Protein AF-A0A9D3Z0V4-F1 (afdb_monomer)

Organism: Dreissena polymorpha (NCBI:txid45954)

Mean predicted aligned error: 10.38 Å

pLDDT: mean 85.26, std 11.64, range [45.41, 97.75]

Sequence (260 aa):
MQPVCPAQGINHVIQFDNSQFGAINWASSKRLLYGSLVCLSVDNFDTVHYATITKRDVNGLREGTLEVHLENIEDGVLANHGNQSFVMAETSAYFEAYRYVLQGLQEIKGTMPMTRYIIDCEIEIKPPSYLLCLGSPHYNFSPLMKDTNNIVEYPVLNTHRWPKACELGLDNSQYNALQTAITKEFSIIQGPPETGKTFVGLKITELLLKNSEFWKTKTEASPLLVVCYTNHALDQFLEGIAKVCDLNGIIRIGGRCKKC

Nearest PDB structures (foldseek):
  8rd3-assembly1_A  TM=3.324E-01  e=1.970E-03  Saccharomyces cerevisiae S288C
  1nfi-assembly2_D  TM=3.104E-01  e=8.169E+00  Homo sapiens

InterPro domains:
  IPR027417 P-loop containing nucleoside triphosphate hydrolase [G3DSA:3.40.50.300] (131-260)
  IPR027417 P-loop containing nucleoside triphosphate hydrolase [SSF52540] (170-255)
  IPR041677 DNA2/NAM7 helicase, helicase domain [PF13086] (170-254)
  IPR045055 DNA2/NAM7-like helicase [PTHR10887] (26-257)
  IPR057373 ZNFX1 domain [PF25396] (3-92)

Structure (mmCIF, N/CA/C/O backbone):
data_AF-A0A9D3Z0V4-F1
#
_entry.id   AF-A0A9D3Z0V4-F1
#
loop_
_atom_site.group_PDB
_atom_site.id
_atom_site.type_symbol
_atom_site.label_atom_id
_atom_site.label_alt_id
_atom_site.label_comp_id
_atom_site.label_asym_id
_atom_site.label_entity_id
_atom_site.label_seq_id
_atom_site.pdbx_PDB_ins_code
_atom_site.Cartn_x
_atom_site.Cartn_y
_atom_site.Cartn_z
_atom_site.occupancy
_atom_site.B_iso_or_equiv
_atom_site.auth_seq_id
_atom_site.auth_comp_id
_atom_site.auth_asym_id
_atom_site.auth_atom_id
_atom_site.pdbx_PDB_model_num
ATOM 1 N N . MET A 1 1 ? -31.572 4.567 28.625 1.00 56.81 1 MET A N 1
ATOM 2 C CA . MET A 1 1 ? -30.523 5.610 28.549 1.00 56.81 1 MET A CA 1
ATOM 3 C C . MET A 1 1 ? -31.030 6.867 29.230 1.00 56.81 1 MET A C 1
ATOM 5 O O . MET A 1 1 ? -32.225 7.121 29.145 1.00 56.81 1 MET A O 1
ATOM 9 N N . GLN A 1 2 ? -30.166 7.630 29.900 1.00 55.56 2 GLN A N 1
ATOM 10 C CA . GLN A 1 2 ? -30.530 8.923 30.504 1.00 55.56 2 GLN A CA 1
ATOM 11 C C . GLN A 1 2 ? -29.712 10.058 29.870 1.00 55.56 2 GLN A C 1
ATOM 13 O O . GLN A 1 2 ? -28.499 9.889 29.743 1.00 55.56 2 GLN A O 1
ATOM 18 N N . PRO A 1 3 ? -30.332 11.180 29.456 1.00 51.94 3 PRO A N 1
ATOM 19 C CA . PRO A 1 3 ? -29.606 12.314 28.897 1.00 51.94 3 PRO A CA 1
ATOM 20 C C . PRO A 1 3 ? -28.891 13.131 29.987 1.00 51.94 3 PRO A C 1
ATOM 22 O O . PRO A 1 3 ? -29.415 13.325 31.084 1.00 51.94 3 PRO A O 1
ATOM 25 N N . VAL A 1 4 ? -27.704 13.641 29.667 1.00 61.38 4 VAL A N 1
ATOM 26 C CA . VAL A 1 4 ? -26.884 14.561 30.468 1.00 61.38 4 VAL A CA 1
ATOM 27 C C . VAL A 1 4 ? -26.500 15.726 29.552 1.00 61.38 4 VAL A C 1
ATOM 29 O O . VAL A 1 4 ? -26.082 15.489 28.424 1.00 61.38 4 VAL A O 1
ATOM 32 N N . CYS A 1 5 ? -26.632 16.978 30.005 1.00 48.38 5 CYS A N 1
ATOM 33 C CA . CYS A 1 5 ? -26.332 18.166 29.188 1.00 48.38 5 CYS A CA 1
ATOM 34 C C . CYS A 1 5 ? -24.986 18.819 29.561 1.00 48.38 5 CYS A C 1
ATOM 36 O O . CYS A 1 5 ? -24.949 19.661 30.463 1.00 48.38 5 CYS A O 1
ATOM 38 N N . PRO A 1 6 ? -23.877 18.480 28.885 1.00 52.75 6 PRO A N 1
ATOM 39 C CA . PRO A 1 6 ? -22.655 19.279 28.893 1.00 52.75 6 PRO A CA 1
ATOM 40 C C . PRO A 1 6 ? -22.636 20.364 27.802 1.00 52.75 6 PRO A C 1
ATOM 42 O O . PRO A 1 6 ? -23.472 20.412 26.906 1.00 52.75 6 PRO A O 1
ATOM 45 N N . ALA A 1 7 ? -21.634 21.247 27.862 1.00 45.91 7 ALA A N 1
ATOM 46 C CA . ALA A 1 7 ? -21.499 22.442 27.017 1.00 45.91 7 ALA A CA 1
ATOM 47 C C . ALA A 1 7 ? -21.327 22.193 25.495 1.00 45.91 7 ALA A C 1
ATOM 49 O O . ALA A 1 7 ? -21.196 23.159 24.748 1.00 45.91 7 ALA A O 1
ATOM 50 N N . GLN A 1 8 ? -21.297 20.936 25.031 1.00 49.03 8 GLN A N 1
ATOM 51 C CA . GLN A 1 8 ? -21.014 20.549 23.637 1.00 49.03 8 GLN A CA 1
ATOM 52 C C . GLN A 1 8 ? -22.097 19.667 22.981 1.00 49.03 8 GLN A C 1
ATOM 54 O O . GLN A 1 8 ? -21.895 19.215 21.860 1.00 49.03 8 GLN A O 1
ATOM 59 N N . GLY A 1 9 ? -23.247 19.442 23.626 1.00 61.31 9 GLY A N 1
ATOM 60 C CA . GLY A 1 9 ? -24.346 18.647 23.059 1.00 61.31 9 GLY A CA 1
ATOM 61 C C . GLY A 1 9 ? -25.100 17.839 24.116 1.00 61.31 9 GLY A C 1
ATOM 62 O O . GLY A 1 9 ? -24.875 18.021 25.312 1.00 61.31 9 GLY A O 1
ATOM 63 N N . ILE A 1 10 ? -25.995 16.946 23.681 1.00 70.06 10 ILE A N 1
ATOM 64 C CA . ILE A 1 10 ? -26.658 15.972 24.559 1.00 70.06 10 ILE A CA 1
ATOM 65 C C . ILE A 1 10 ? -25.757 14.734 24.658 1.00 70.06 10 ILE A C 1
ATOM 67 O O . ILE A 1 10 ? -25.377 14.135 23.650 1.00 70.06 10 ILE A O 1
ATOM 71 N N . ASN A 1 11 ? -25.392 14.365 25.884 1.00 79.62 11 ASN A N 1
ATOM 72 C CA . ASN A 1 11 ? -24.733 13.100 26.187 1.00 79.62 11 ASN A CA 1
ATOM 73 C C . ASN A 1 11 ? -25.760 12.114 26.736 1.00 79.62 11 ASN A C 1
ATOM 75 O O . ASN A 1 11 ? -26.759 12.505 27.332 1.00 79.62 11 ASN A O 1
ATOM 79 N N . HIS A 1 12 ? -25.498 10.824 26.581 1.00 82.12 12 HIS A N 1
ATOM 80 C CA . HIS A 1 12 ? -26.351 9.748 27.059 1.00 82.12 12 HIS A CA 1
ATOM 81 C C . HIS A 1 12 ? -25.558 8.816 27.964 1.00 82.12 12 HIS A C 1
ATOM 83 O O . HIS A 1 12 ? -24.431 8.434 27.657 1.00 82.12 12 HIS A O 1
ATOM 89 N N . VAL A 1 13 ? -26.175 8.397 29.064 1.00 86.62 13 VAL A N 1
ATOM 90 C CA . VAL A 1 13 ? -25.6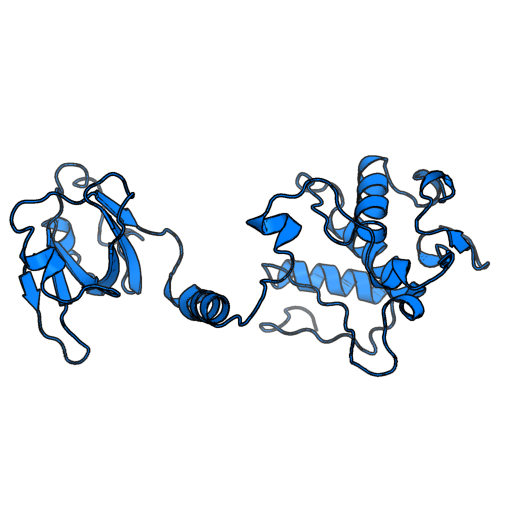68 7.300 29.887 1.00 86.62 13 VAL A CA 1
ATOM 91 C C . VAL A 1 13 ? -26.299 6.002 29.404 1.00 86.62 13 VAL A C 1
ATOM 93 O O . VAL A 1 13 ? -27.527 5.839 29.423 1.00 86.62 13 VAL A O 1
ATOM 96 N N . ILE A 1 14 ? -25.447 5.083 28.964 1.00 87.38 14 ILE A N 1
ATOM 97 C CA . ILE A 1 14 ? -25.808 3.712 28.616 1.00 87.38 14 ILE A CA 1
ATOM 98 C C . ILE A 1 14 ? -25.511 2.793 29.796 1.00 87.38 14 ILE A C 1
ATOM 100 O O . ILE A 1 14 ? -24.541 2.996 30.528 1.00 87.38 14 ILE A O 1
ATOM 104 N N . GLN A 1 15 ? -26.359 1.783 29.964 1.00 87.81 15 GLN A N 1
ATOM 105 C CA . GLN A 1 15 ? -26.192 0.750 30.974 1.00 87.81 15 GLN A CA 1
ATOM 106 C C . GLN A 1 15 ? -26.022 -0.591 30.266 1.00 87.81 15 GLN A C 1
ATOM 108 O O . GLN A 1 15 ? -26.839 -0.943 29.415 1.00 87.81 15 GLN A O 1
ATOM 113 N N . PHE A 1 16 ? -24.952 -1.310 30.584 1.00 86.06 16 PHE A N 1
ATOM 114 C CA . PHE A 1 16 ? -24.633 -2.609 30.006 1.00 86.06 16 PHE A CA 1
ATOM 115 C C . PHE A 1 16 ? -24.572 -3.681 31.091 1.00 86.06 16 PHE A C 1
ATOM 117 O O . PHE A 1 16 ? -24.251 -3.406 32.249 1.00 86.06 16 PHE A O 1
ATOM 124 N N . ASP A 1 17 ? -24.896 -4.915 30.706 1.00 83.25 17 ASP A N 1
ATOM 125 C CA . ASP A 1 17 ? -24.773 -6.058 31.602 1.00 83.25 17 ASP A CA 1
ATOM 126 C C . ASP A 1 17 ? -23.296 -6.292 31.941 1.00 83.25 17 ASP A C 1
ATOM 128 O O . ASP A 1 17 ? -22.482 -6.641 31.084 1.00 83.25 17 ASP A O 1
ATOM 132 N N . ASN A 1 18 ? -22.954 -6.077 33.210 1.00 82.81 18 ASN A N 1
ATOM 133 C CA . ASN A 1 18 ? -21.592 -6.211 33.708 1.00 82.81 18 ASN A CA 1
ATOM 134 C C . ASN A 1 18 ? -21.289 -7.610 34.272 1.00 82.81 18 ASN A C 1
ATOM 136 O O . ASN A 1 18 ? -20.166 -7.863 34.714 1.00 82.81 18 ASN A O 1
ATOM 140 N N . SER A 1 19 ? -22.260 -8.532 34.255 1.00 82.94 19 SER A N 1
ATOM 141 C CA . SER A 1 19 ? -22.127 -9.877 34.831 1.00 82.94 19 SER A CA 1
ATOM 142 C C . SER A 1 19 ? -20.947 -10.659 34.243 1.00 82.94 19 SER A C 1
ATOM 144 O O . SER A 1 19 ? -20.226 -11.346 34.967 1.00 82.94 19 SER A O 1
ATOM 146 N N . GLN A 1 20 ? -20.683 -10.484 32.946 1.00 79.94 20 GLN A N 1
ATOM 147 C CA . GLN A 1 20 ? -19.603 -11.163 32.222 1.00 79.94 20 GLN A CA 1
ATOM 148 C C . GLN A 1 20 ? -18.247 -10.443 32.308 1.00 79.94 20 GLN A C 1
ATOM 150 O O . GLN A 1 20 ? -17.228 -10.979 31.872 1.00 79.94 20 GLN A O 1
ATOM 155 N N . PHE A 1 21 ? -18.201 -9.240 32.883 1.00 82.38 21 PHE A N 1
ATOM 156 C CA . PHE A 1 21 ? -17.014 -8.379 32.892 1.00 82.38 21 PHE A CA 1
ATOM 157 C C . PHE A 1 21 ? -16.427 -8.157 34.293 1.00 82.38 21 PHE A C 1
ATOM 159 O O . PHE A 1 21 ? -15.482 -7.384 34.446 1.00 82.38 21 PHE A O 1
ATOM 166 N N . GLY A 1 22 ? -16.910 -8.876 35.314 1.00 76.50 22 GLY A N 1
ATOM 167 C CA . GLY A 1 22 ? -16.441 -8.740 36.701 1.00 76.50 22 GLY A CA 1
ATOM 168 C C . GLY A 1 22 ? -14.942 -9.008 36.916 1.00 76.50 22 GLY A C 1
ATOM 169 O O . GLY A 1 22 ? -14.359 -8.506 37.872 1.00 76.50 22 GLY A O 1
ATOM 170 N N . ALA A 1 23 ? -14.290 -9.749 36.012 1.00 84.75 23 ALA A N 1
ATOM 171 C CA . ALA A 1 23 ? -12.846 -10.004 36.053 1.00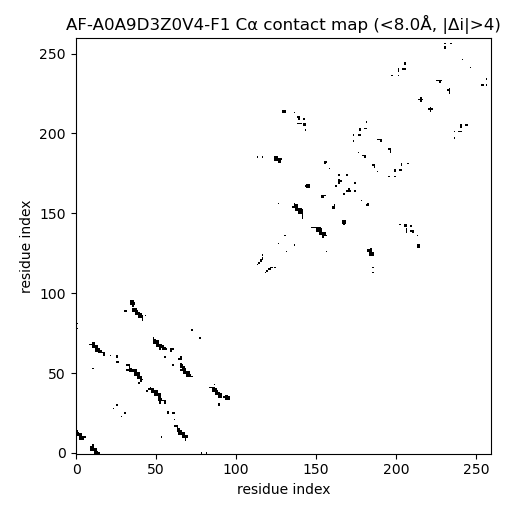 84.75 23 ALA A CA 1
ATOM 172 C C . ALA A 1 23 ? -11.993 -8.877 35.431 1.00 84.75 23 ALA A C 1
ATOM 174 O O . ALA A 1 23 ? -10.764 -8.900 35.538 1.00 84.75 23 ALA A O 1
ATOM 175 N N . ILE A 1 24 ? -12.605 -7.899 34.754 1.00 87.38 24 ILE A N 1
ATOM 176 C CA . ILE A 1 24 ? -11.875 -6.816 34.091 1.00 87.38 24 ILE A CA 1
ATOM 177 C C . ILE A 1 24 ? -11.408 -5.796 35.130 1.00 87.38 24 ILE A C 1
ATOM 179 O O . ILE A 1 24 ? -12.200 -5.145 35.810 1.00 87.38 24 ILE A O 1
ATOM 183 N N . ASN A 1 25 ? -10.095 -5.566 35.186 1.00 90.56 25 ASN A N 1
ATOM 184 C CA . ASN A 1 25 ? -9.558 -4.415 35.898 1.00 90.56 25 ASN A CA 1
ATOM 185 C C . ASN A 1 25 ? -9.742 -3.144 35.054 1.00 90.56 25 ASN A C 1
ATOM 187 O O . ASN A 1 25 ? -8.880 -2.762 34.260 1.00 90.56 25 ASN A O 1
ATOM 191 N N . TRP A 1 26 ? -10.877 -2.471 35.238 1.00 90.31 26 TRP A N 1
ATOM 192 C CA . TRP A 1 26 ? -11.209 -1.241 34.517 1.00 90.31 26 TRP A CA 1
ATOM 193 C C . TRP A 1 26 ? -10.182 -0.114 34.703 1.00 90.31 26 TRP A C 1
ATOM 195 O O . TRP A 1 26 ? -10.038 0.717 33.811 1.00 90.31 26 TRP A O 1
ATOM 205 N N . ALA A 1 27 ? -9.407 -0.086 35.793 1.00 89.00 27 ALA A N 1
ATOM 206 C CA . ALA A 1 27 ? -8.391 0.951 35.988 1.00 89.00 27 ALA A CA 1
ATOM 207 C C . ALA A 1 27 ? -7.222 0.828 34.993 1.00 89.00 27 ALA A C 1
ATOM 209 O O . ALA A 1 27 ? -6.720 1.844 34.519 1.00 89.00 27 ALA A O 1
ATOM 210 N N . SER A 1 28 ? -6.815 -0.397 34.642 1.00 90.62 28 SER A N 1
ATOM 211 C CA . SER A 1 28 ? -5.701 -0.663 33.717 1.00 90.62 28 SER A CA 1
ATOM 212 C C . SER A 1 28 ? -6.140 -1.068 32.305 1.00 90.62 28 SER A C 1
ATOM 214 O O . SER A 1 28 ? -5.314 -1.122 31.393 1.00 90.62 28 SER A O 1
ATOM 216 N N . SER A 1 29 ? -7.427 -1.361 32.108 1.00 89.25 29 SER A N 1
ATOM 217 C CA . SER A 1 29 ? -7.984 -1.757 30.816 1.00 89.25 29 SER A CA 1
ATOM 218 C C . SER A 1 29 ? -7.862 -0.650 29.764 1.00 89.25 29 SER A C 1
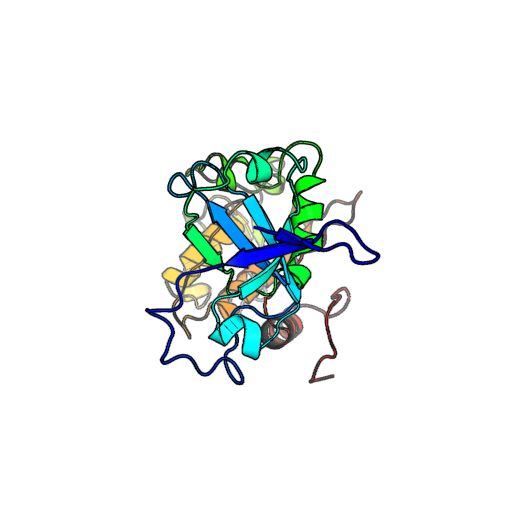ATOM 220 O O . SER A 1 29 ? -8.160 0.512 30.031 1.00 89.25 29 SER A O 1
ATOM 222 N N . LYS A 1 30 ? -7.501 -1.032 28.534 1.00 87.38 30 LYS A N 1
ATOM 223 C CA . LYS A 1 30 ? -7.524 -0.148 27.353 1.00 87.38 30 LYS A CA 1
ATOM 224 C C . LYS A 1 30 ? -8.881 -0.113 26.643 1.00 87.38 30 LYS A C 1
ATOM 226 O O . LYS A 1 30 ? -8.970 0.454 25.563 1.00 87.38 30 LYS A O 1
ATOM 231 N N . ARG A 1 31 ? -9.904 -0.743 27.223 1.00 89.31 31 ARG A N 1
ATOM 232 C CA . ARG A 1 31 ? -11.277 -0.703 26.714 1.00 89.31 31 ARG A CA 1
ATOM 233 C C . ARG A 1 31 ? -11.993 0.554 27.180 1.00 89.31 31 ARG A C 1
ATOM 235 O O . ARG A 1 31 ? -11.728 1.059 28.282 1.00 89.31 31 ARG A O 1
ATOM 242 N N . LEU A 1 32 ? -12.937 0.982 26.358 1.00 89.75 32 LEU A N 1
ATOM 243 C CA . LEU A 1 32 ? -13.856 2.085 26.569 1.00 89.75 32 LEU A CA 1
ATOM 244 C C . LEU A 1 32 ? -13.106 3.367 26.948 1.00 89.75 32 LEU A C 1
ATOM 246 O O . LEU A 1 32 ? -13.437 4.054 27.916 1.00 89.75 32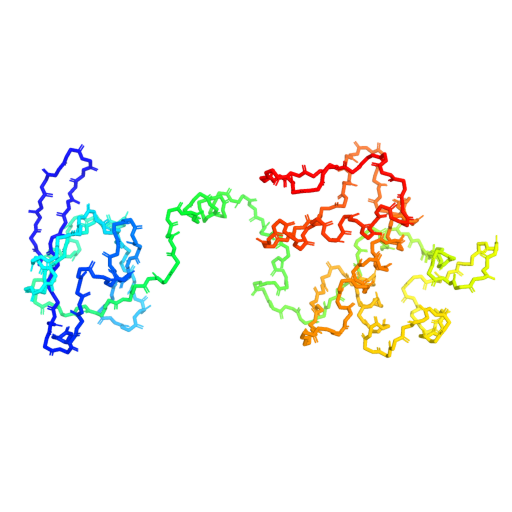 LEU A O 1
ATOM 250 N N . LEU A 1 33 ? -12.012 3.642 26.230 1.00 89.19 33 LEU A N 1
ATOM 251 C CA . LEU A 1 33 ? -11.224 4.852 26.436 1.00 89.19 33 LEU A CA 1
ATOM 252 C C . LEU A 1 33 ? -12.007 6.078 25.966 1.00 89.19 33 LEU A C 1
ATOM 254 O O . LEU A 1 33 ? -12.785 6.000 25.018 1.00 89.19 33 LEU A O 1
ATOM 258 N N . TYR A 1 34 ? -11.766 7.220 26.608 1.00 88.69 34 TYR A N 1
ATOM 259 C CA . TYR A 1 34 ? -12.293 8.502 26.143 1.00 88.69 34 TYR A CA 1
ATOM 260 C C . TYR A 1 34 ? -11.959 8.718 24.655 1.00 88.69 34 TYR A C 1
ATOM 262 O O . TYR A 1 34 ? -10.824 8.473 24.238 1.00 88.69 34 TYR A O 1
ATOM 270 N N . GLY A 1 35 ? -12.946 9.150 23.868 1.00 84.38 35 GLY A N 1
ATOM 271 C CA . GLY A 1 35 ? -12.826 9.352 22.421 1.00 84.38 35 GLY A CA 1
ATOM 272 C C . GLY A 1 35 ? -12.912 8.075 21.575 1.00 84.38 35 GLY A C 1
ATOM 273 O O . GLY A 1 35 ? -12.789 8.148 20.354 1.00 84.38 35 GLY A O 1
ATOM 274 N N . SER A 1 36 ? -13.106 6.899 22.183 1.00 87.19 36 SER A N 1
ATOM 275 C CA . SER A 1 36 ? -13.319 5.666 21.412 1.00 87.19 36 SER A CA 1
ATOM 276 C C . SER A 1 36 ? -14.707 5.674 20.781 1.00 87.19 36 SER A C 1
ATOM 278 O O . SER A 1 36 ? -15.681 6.064 21.429 1.00 87.19 36 SER A O 1
ATOM 280 N N . LEU A 1 37 ? -14.789 5.207 19.535 1.00 88.62 37 LEU A N 1
ATOM 281 C CA . LEU A 1 37 ? -16.053 4.997 18.839 1.00 88.62 37 LEU A CA 1
ATOM 282 C C . LEU A 1 37 ? -16.649 3.645 19.253 1.00 88.62 37 LEU A C 1
ATOM 284 O O . LEU A 1 37 ? -15.968 2.617 19.290 1.00 88.62 37 LEU A O 1
ATOM 288 N N . VAL A 1 38 ? -17.941 3.638 19.529 1.00 90.12 38 VAL A N 1
ATOM 289 C CA . VAL A 1 38 ? -18.732 2.432 19.739 1.00 90.12 38 VAL A CA 1
ATOM 290 C C . VAL A 1 38 ? -19.901 2.418 18.764 1.00 90.12 38 VAL A C 1
ATOM 292 O O . VAL A 1 38 ? -20.438 3.455 18.375 1.00 90.12 38 VAL A O 1
ATOM 295 N N . CYS A 1 39 ? -20.271 1.218 18.343 1.00 90.69 39 CYS A N 1
ATOM 296 C CA . CYS A 1 39 ? -21.403 0.956 17.468 1.00 90.69 39 CYS A CA 1
ATOM 297 C C . CYS A 1 39 ? -22.471 0.230 18.281 1.00 90.69 39 CYS A C 1
ATOM 299 O O . CYS A 1 39 ? -22.165 -0.772 18.927 1.00 90.69 39 CYS A O 1
ATOM 301 N N . LEU A 1 40 ? -23.702 0.727 18.245 1.00 88.75 40 LEU A N 1
ATOM 302 C CA . LEU A 1 40 ? -24.857 0.143 18.917 1.00 88.75 40 LEU A CA 1
ATOM 303 C C . LEU A 1 40 ? -25.840 -0.366 17.861 1.00 88.75 40 LEU A C 1
ATOM 305 O O . LEU A 1 40 ? -26.143 0.354 16.912 1.00 88.75 40 LEU A O 1
ATOM 309 N N . SER A 1 41 ? -26.354 -1.579 18.034 1.00 88.94 41 SER A N 1
ATOM 310 C CA . SER A 1 41 ? -27.362 -2.163 17.142 1.00 88.94 41 SER A CA 1
ATOM 311 C C . SER A 1 41 ? -28.359 -3.027 17.916 1.00 88.94 41 SER A C 1
ATOM 313 O O . SER A 1 41 ? -28.007 -3.624 18.934 1.00 88.94 41 SER A O 1
ATOM 315 N N . VAL A 1 42 ? -29.598 -3.097 17.429 1.00 87.81 42 VAL A N 1
ATOM 316 C CA . VAL A 1 42 ? -30.678 -3.954 17.964 1.00 87.81 42 VAL A CA 1
ATOM 317 C C . VAL A 1 42 ? -31.021 -5.129 17.046 1.00 87.81 42 VAL A C 1
ATOM 319 O O . VAL A 1 42 ? -31.801 -5.999 17.421 1.00 87.81 42 VAL A O 1
ATOM 322 N N . ASP A 1 43 ? -30.438 -5.166 15.852 1.00 87.00 43 ASP A N 1
ATOM 323 C CA . ASP A 1 43 ? -30.815 -6.031 14.733 1.00 87.00 43 ASP A CA 1
ATOM 324 C C . ASP A 1 43 ? -29.582 -6.662 14.071 1.00 87.00 43 ASP A C 1
ATOM 326 O O . ASP A 1 43 ? -29.514 -6.827 12.860 1.00 87.00 43 ASP A O 1
ATOM 330 N N . ASN A 1 44 ? -28.588 -7.037 14.882 1.00 86.50 44 ASN A N 1
ATOM 331 C CA . ASN A 1 44 ? -27.366 -7.698 14.411 1.00 86.50 44 ASN A CA 1
ATOM 332 C C . ASN A 1 44 ? -26.583 -6.880 13.357 1.00 86.50 44 ASN A C 1
ATOM 334 O O . ASN A 1 44 ? -25.979 -7.436 12.443 1.00 86.50 44 ASN A O 1
ATOM 338 N N . PHE A 1 45 ? -26.540 -5.563 13.556 1.00 87.69 45 PHE A N 1
ATOM 339 C CA . PHE A 1 45 ? -25.850 -4.560 12.740 1.00 87.69 45 PHE A CA 1
ATOM 340 C C . PHE A 1 45 ? -26.442 -4.326 11.341 1.00 87.69 45 PHE A C 1
ATOM 342 O O . PHE A 1 45 ? -25.758 -3.742 10.500 1.00 87.69 45 PHE A O 1
ATOM 349 N N . ASP A 1 46 ? -27.712 -4.684 11.116 1.00 84.31 46 ASP A N 1
ATOM 350 C CA . ASP A 1 46 ? -28.471 -4.193 9.956 1.00 84.31 46 ASP A CA 1
ATOM 351 C C . ASP A 1 46 ? -28.700 -2.672 10.065 1.00 84.31 46 ASP A C 1
ATOM 353 O O . ASP A 1 46 ? -28.533 -1.934 9.091 1.00 84.31 46 ASP A O 1
ATOM 357 N N . THR A 1 47 ? -28.987 -2.177 11.274 1.00 83.56 47 THR A N 1
ATOM 358 C CA . THR A 1 47 ? -28.937 -0.758 11.635 1.00 83.56 47 THR A CA 1
ATOM 359 C C . THR A 1 47 ? -27.848 -0.502 12.673 1.00 83.56 47 THR A C 1
ATOM 361 O O . THR A 1 47 ? -27.661 -1.256 13.634 1.00 83.56 47 THR A O 1
ATOM 364 N N . VAL A 1 48 ? -27.086 0.577 12.466 1.00 86.88 48 VAL A N 1
ATOM 365 C CA . VAL A 1 48 ? -25.946 0.935 13.316 1.00 86.88 48 VAL A CA 1
ATOM 366 C C . VAL A 1 48 ? -26.067 2.373 13.792 1.00 86.88 48 VAL A C 1
ATOM 368 O O . VAL A 1 48 ? -26.122 3.312 12.998 1.00 86.88 48 VAL A O 1
ATOM 371 N N . HIS A 1 49 ? -26.040 2.543 15.109 1.00 85.75 49 HIS A N 1
ATOM 372 C CA . HIS A 1 49 ? -25.941 3.837 15.762 1.00 85.75 49 HIS A CA 1
ATOM 373 C C . HIS A 1 49 ? -24.516 4.054 16.264 1.00 85.75 49 HIS A C 1
ATOM 375 O O . HIS A 1 49 ? -23.985 3.257 17.038 1.00 85.75 49 HIS A O 1
ATOM 381 N N . TYR A 1 50 ? -23.901 5.147 15.828 1.00 87.50 50 TYR A N 1
ATOM 382 C CA . TYR A 1 50 ? -22.543 5.509 16.215 1.00 87.50 50 TYR A CA 1
ATOM 383 C C . TYR A 1 50 ? -22.548 6.395 17.454 1.00 87.50 50 TYR A C 1
ATOM 385 O O . TYR A 1 50 ? -23.333 7.343 17.543 1.00 87.50 50 TYR A O 1
ATOM 393 N N . ALA A 1 51 ? -21.651 6.096 18.390 1.00 87.94 51 ALA A N 1
ATOM 394 C CA . ALA A 1 51 ? -21.460 6.895 19.584 1.00 87.94 51 ALA A CA 1
ATOM 395 C C . ALA A 1 51 ? -19.983 7.018 19.958 1.00 87.94 51 ALA A C 1
ATOM 397 O O . ALA A 1 51 ? -19.208 6.083 19.771 1.00 87.94 51 ALA A O 1
ATOM 398 N N . THR A 1 52 ? -19.604 8.140 20.552 1.00 88.38 52 THR A N 1
ATOM 399 C CA . THR A 1 52 ? -18.244 8.410 21.019 1.00 88.38 52 THR A CA 1
ATOM 400 C C . THR A 1 52 ? -18.232 8.493 22.540 1.00 88.38 52 THR A C 1
ATOM 402 O O . THR A 1 52 ? -19.090 9.134 23.142 1.00 88.38 52 THR A O 1
ATOM 405 N N . ILE A 1 53 ? -17.265 7.854 23.197 1.00 89.44 53 ILE A N 1
ATOM 406 C CA . ILE A 1 53 ? -17.158 7.884 24.663 1.00 89.44 53 ILE A CA 1
ATOM 407 C C . ILE A 1 53 ? -16.704 9.269 25.127 1.00 89.44 53 ILE A C 1
ATOM 409 O O . ILE A 1 53 ? -15.567 9.671 24.873 1.00 89.44 53 ILE A O 1
ATOM 413 N N . THR A 1 54 ? -17.562 9.974 25.862 1.00 89.38 54 THR A N 1
ATOM 414 C CA . THR A 1 54 ? -17.297 11.340 26.346 1.00 89.38 54 THR A CA 1
ATOM 415 C C . THR A 1 54 ? -16.778 11.385 27.770 1.00 89.38 54 THR A C 1
ATOM 417 O O . THR A 1 54 ? -16.140 12.358 28.170 1.00 89.38 54 THR A O 1
ATOM 420 N N . LYS A 1 55 ? -17.006 10.335 28.560 1.00 89.50 55 LYS A N 1
ATOM 421 C CA . LYS A 1 55 ? -16.458 10.247 29.909 1.00 89.50 55 LYS A CA 1
ATOM 422 C C . LYS A 1 55 ? -16.203 8.804 30.293 1.00 89.50 55 LYS A C 1
ATOM 424 O O . LYS A 1 55 ? -17.082 7.951 30.225 1.00 89.50 55 LYS A O 1
ATOM 429 N N . ARG A 1 56 ? -14.983 8.557 30.767 1.00 89.81 56 ARG A N 1
ATOM 430 C CA . ARG A 1 56 ? -14.564 7.260 31.289 1.00 89.81 56 ARG A CA 1
ATOM 431 C C . ARG A 1 56 ? -14.414 7.324 32.802 1.00 89.81 56 ARG A C 1
ATOM 433 O O . ARG A 1 56 ? -13.335 7.629 33.307 1.00 89.81 56 ARG A O 1
ATOM 440 N N . ASP A 1 57 ? -15.492 7.019 33.513 1.00 91.44 57 ASP A N 1
ATOM 441 C CA . ASP A 1 57 ? -15.453 6.822 34.960 1.00 91.44 57 ASP A CA 1
ATOM 442 C C . ASP A 1 57 ? -15.268 5.336 35.300 1.00 91.44 57 ASP A C 1
ATOM 444 O O . ASP A 1 57 ? -16.047 4.482 34.886 1.00 91.44 57 ASP A O 1
ATOM 448 N N . VAL A 1 58 ? -14.222 5.019 36.067 1.00 91.00 58 VAL A N 1
ATOM 449 C CA . VAL A 1 58 ? -13.899 3.638 36.457 1.00 91.00 58 VAL A CA 1
ATOM 450 C C . VAL A 1 58 ? -14.956 3.063 37.400 1.00 91.00 58 VAL A C 1
ATOM 452 O O . VAL A 1 58 ? -15.221 1.863 37.338 1.00 91.00 58 VAL A O 1
ATOM 455 N N . ASN A 1 59 ? -15.557 3.889 38.260 1.00 90.88 59 ASN A N 1
ATOM 456 C CA . ASN A 1 59 ? -16.614 3.429 39.160 1.00 90.88 59 ASN A CA 1
ATOM 457 C C . ASN A 1 59 ? -17.898 3.159 38.376 1.00 90.88 59 ASN A C 1
ATOM 459 O O . ASN A 1 59 ? -18.427 2.055 38.471 1.00 90.88 59 ASN A O 1
ATOM 463 N N . GLY A 1 60 ? -18.297 4.085 37.499 1.00 90.62 60 GLY A N 1
ATOM 464 C CA . GLY A 1 60 ? -19.397 3.863 36.564 1.00 90.62 60 GLY A CA 1
ATOM 465 C C . GLY A 1 60 ? -19.247 2.570 35.756 1.00 90.62 60 GLY A C 1
ATOM 466 O O . GLY A 1 60 ? -20.160 1.748 35.752 1.00 90.62 60 GLY A O 1
ATOM 467 N N . LEU A 1 61 ? -18.069 2.304 35.180 1.00 91.19 61 LEU A N 1
ATOM 468 C CA . LEU A 1 61 ? -17.804 1.064 34.433 1.00 91.19 61 LEU A CA 1
ATOM 469 C C . LEU A 1 61 ? -17.925 -0.207 35.291 1.00 91.19 61 LEU A C 1
ATOM 471 O O . LEU A 1 61 ? -18.396 -1.236 34.809 1.00 91.19 61 LEU A O 1
ATOM 475 N N . ARG A 1 62 ? -17.529 -0.157 36.570 1.00 89.06 62 ARG A N 1
ATOM 476 C CA . ARG A 1 62 ? -17.731 -1.271 37.520 1.00 89.06 62 ARG A CA 1
ATOM 477 C C . ARG A 1 62 ? -19.207 -1.515 37.824 1.00 89.06 62 ARG A C 1
ATOM 479 O O . ARG A 1 62 ? -19.581 -2.643 38.128 1.00 89.06 62 ARG A O 1
ATOM 486 N N . GLU A 1 63 ? -20.031 -0.487 37.707 1.00 89.56 63 GLU A N 1
ATOM 487 C CA . GLU A 1 63 ? -21.484 -0.550 37.870 1.00 89.56 63 GLU A CA 1
ATOM 488 C C . GLU A 1 63 ? -22.218 -0.775 36.534 1.00 89.56 63 GLU A C 1
ATOM 490 O O . GLU A 1 63 ? -23.444 -0.848 36.503 1.00 89.56 63 GLU A O 1
ATOM 495 N N . GLY A 1 64 ? -21.480 -0.929 35.427 1.00 89.56 64 GLY A N 1
ATOM 496 C CA . GLY A 1 64 ? -22.045 -1.147 34.095 1.00 89.56 64 GLY A CA 1
ATOM 497 C C . GLY A 1 64 ? -22.589 0.119 33.432 1.00 89.56 64 GLY A C 1
ATOM 498 O O . GLY A 1 64 ? -23.454 0.022 32.571 1.00 89.56 64 GLY A O 1
ATOM 499 N N . THR A 1 65 ? -22.127 1.307 33.824 1.00 91.19 65 THR A N 1
ATOM 500 C CA . THR A 1 65 ? -22.540 2.592 33.240 1.00 91.19 65 THR A CA 1
ATOM 501 C C . THR A 1 65 ? -21.412 3.239 32.440 1.00 91.19 65 THR A C 1
ATOM 503 O O . THR A 1 65 ? -20.234 3.152 32.792 1.00 91.19 65 THR A O 1
ATOM 506 N N . LEU A 1 66 ? -21.774 3.887 31.334 1.00 91.50 66 LEU A N 1
ATOM 507 C CA . LEU A 1 66 ? -20.844 4.588 30.452 1.00 91.50 66 LEU A CA 1
ATOM 508 C C . LEU A 1 66 ? -21.531 5.812 29.842 1.00 91.50 66 LEU A C 1
ATOM 510 O O . LEU A 1 66 ? -22.700 5.746 29.469 1.00 91.50 66 LEU A O 1
ATOM 514 N N . GLU A 1 67 ? -20.809 6.924 29.734 1.00 91.44 67 GLU A N 1
ATOM 515 C CA . GLU A 1 67 ? -21.306 8.145 29.098 1.00 91.44 67 GLU A CA 1
ATOM 516 C C . GLU A 1 67 ? -20.808 8.228 27.652 1.00 91.44 67 GLU A C 1
ATOM 518 O O . GLU A 1 67 ? -19.609 8.087 27.382 1.00 91.44 67 GLU A O 1
ATOM 523 N N . VAL A 1 68 ? -21.736 8.460 26.728 1.00 89.06 68 VAL A N 1
ATOM 524 C CA . VAL A 1 68 ? -21.471 8.539 25.291 1.00 89.06 68 VAL A CA 1
ATOM 525 C C . VAL A 1 68 ? -22.182 9.736 24.662 1.00 89.06 68 VAL A C 1
ATOM 527 O O . VAL A 1 68 ? -23.230 10.169 25.133 1.00 89.06 68 VAL A O 1
ATOM 530 N N . HIS A 1 69 ? -21.633 10.245 23.569 1.00 86.94 69 HIS A N 1
ATOM 531 C CA . HIS A 1 69 ? -22.291 11.179 22.661 1.00 86.94 69 HIS A CA 1
ATOM 532 C C . HIS A 1 69 ? -22.701 10.432 21.396 1.00 86.94 69 HIS A C 1
ATOM 534 O O . HIS A 1 69 ? -21.918 9.636 20.890 1.00 86.94 69 HIS A O 1
ATOM 540 N N . LEU A 1 70 ? -23.912 10.652 20.899 1.00 84.56 70 LEU A N 1
ATOM 541 C CA . LEU A 1 70 ? -24.434 9.964 19.720 1.00 84.56 70 LEU A CA 1
ATOM 542 C C . LEU A 1 70 ? -24.235 10.848 18.490 1.00 84.56 70 LEU A C 1
ATOM 544 O O . LEU A 1 70 ? -24.698 11.981 18.479 1.00 84.56 70 LEU A O 1
ATOM 548 N N . GLU A 1 71 ? -23.586 10.330 17.449 1.00 75.75 71 GLU A N 1
ATOM 549 C CA . GLU A 1 71 ? -23.176 11.158 16.302 1.00 75.75 71 GLU A CA 1
ATOM 550 C C . GLU A 1 71 ? -24.318 11.405 15.292 1.00 75.75 71 GLU A C 1
ATOM 552 O O . GLU A 1 71 ? -24.302 12.408 14.591 1.00 75.75 71 GLU A O 1
ATOM 557 N N . ASN A 1 72 ? -25.318 10.513 15.206 1.00 61.66 72 ASN A N 1
ATOM 558 C CA . ASN A 1 72 ? -26.306 10.492 14.106 1.00 61.66 72 ASN A CA 1
ATOM 559 C C . ASN A 1 72 ? -27.758 10.268 14.559 1.00 61.66 72 ASN A C 1
ATOM 561 O O . ASN A 1 72 ? -28.544 9.638 13.851 1.00 61.66 72 ASN A O 1
ATOM 565 N N . ILE A 1 73 ? -28.125 10.707 15.759 1.00 59.09 73 ILE A N 1
ATOM 566 C CA . ILE A 1 73 ? -29.480 10.486 16.270 1.00 59.09 73 ILE A CA 1
ATOM 567 C C . ILE A 1 73 ? -30.201 11.821 16.352 1.00 59.09 73 ILE A C 1
ATOM 569 O O . ILE A 1 73 ? -29.831 12.688 17.133 1.00 59.09 73 ILE A O 1
ATOM 573 N N . GLU A 1 74 ? -31.266 11.965 15.559 1.00 56.47 74 GLU A N 1
ATOM 574 C CA . GLU A 1 74 ? -32.364 12.838 15.959 1.00 56.47 74 GLU A CA 1
ATOM 575 C C . GLU A 1 74 ? -32.857 12.298 17.304 1.00 56.47 74 GLU A C 1
ATOM 577 O O . GLU A 1 74 ? -33.277 11.139 17.371 1.00 56.47 74 GLU A O 1
ATOM 582 N N . ASP A 1 75 ? -32.756 13.104 18.366 1.00 52.72 75 ASP A N 1
ATOM 583 C CA . ASP A 1 75 ? -32.922 12.742 19.788 1.00 52.72 75 ASP A CA 1
ATOM 584 C C . ASP A 1 75 ? -34.132 11.829 20.121 1.00 52.72 75 ASP A C 1
ATOM 586 O O . ASP A 1 75 ? -34.184 11.211 21.186 1.00 52.72 75 ASP A O 1
ATOM 590 N N . GLY A 1 76 ? -35.105 11.697 19.214 1.00 50.19 76 GLY A N 1
ATOM 591 C CA . GLY A 1 76 ? -36.283 10.840 19.336 1.00 50.19 76 GLY A CA 1
ATOM 592 C C . GLY A 1 76 ? -36.094 9.338 19.065 1.00 50.19 76 GLY A C 1
ATOM 593 O O . GLY A 1 76 ? -36.889 8.553 19.583 1.00 50.19 76 GLY A O 1
ATOM 594 N N . VAL A 1 77 ? -35.087 8.886 18.302 1.00 54.00 77 VAL A N 1
ATOM 595 C CA . VAL A 1 77 ? -35.021 7.461 17.885 1.00 54.00 77 VAL A CA 1
ATOM 596 C C . VAL A 1 77 ? -34.693 6.540 19.063 1.00 54.00 7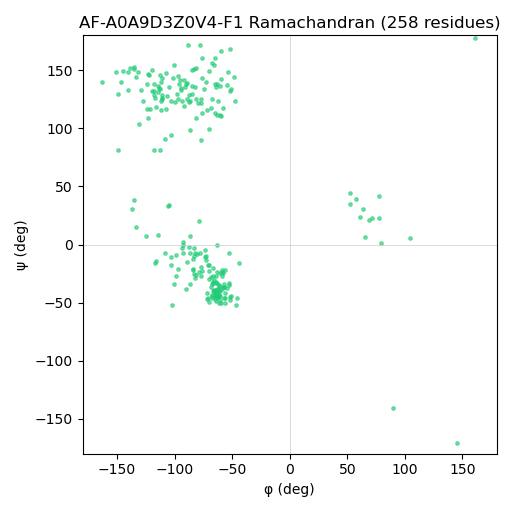7 VAL A C 1
ATOM 598 O O . VAL A 1 77 ? -35.433 5.597 19.325 1.00 54.00 77 VAL A O 1
ATOM 601 N N . LEU A 1 78 ? -33.660 6.840 19.858 1.00 57.50 78 LEU A N 1
ATOM 602 C CA . LEU A 1 78 ? -33.342 6.023 21.041 1.00 57.50 78 LEU A CA 1
ATOM 603 C C . LEU A 1 78 ? -34.282 6.270 22.227 1.00 57.50 78 LEU A C 1
ATOM 605 O O . LEU A 1 78 ? -34.438 5.387 23.072 1.00 57.50 78 LEU A O 1
ATOM 609 N N . ALA A 1 79 ? -34.936 7.434 22.290 1.00 53.56 79 ALA A N 1
ATOM 610 C CA . ALA A 1 79 ? -35.932 7.731 23.319 1.00 53.56 79 ALA A CA 1
ATOM 611 C C . ALA A 1 79 ? -37.177 6.828 23.202 1.00 53.56 79 ALA A C 1
ATOM 613 O O . ALA A 1 79 ? -37.764 6.455 24.218 1.00 53.56 79 ALA A O 1
ATOM 614 N N . ASN A 1 80 ? -37.533 6.402 21.984 1.00 52.91 80 ASN A N 1
ATOM 615 C CA . ASN A 1 80 ? -38.661 5.498 21.728 1.00 52.91 80 ASN A CA 1
ATOM 616 C C . ASN A 1 80 ? -38.368 4.018 22.038 1.00 52.91 80 ASN A C 1
ATOM 618 O O . ASN A 1 80 ? -39.280 3.192 22.038 1.00 52.91 80 ASN A O 1
ATOM 622 N N . HIS A 1 81 ? -37.119 3.669 22.352 1.00 59.16 81 HIS A N 1
ATOM 623 C CA . HIS A 1 81 ? -36.675 2.292 22.577 1.00 59.16 81 HIS A CA 1
ATOM 624 C C . HIS A 1 81 ? -36.434 1.967 24.057 1.00 59.16 81 HIS A C 1
ATOM 626 O O . HIS A 1 81 ? -35.569 1.156 24.379 1.00 59.16 81 HIS A O 1
ATOM 632 N N . GLY A 1 82 ? -37.212 2.560 24.972 1.00 56.53 82 GLY A N 1
ATOM 633 C CA . GLY A 1 82 ? -37.009 2.517 26.431 1.00 56.53 82 GLY A CA 1
ATOM 634 C C . GLY A 1 82 ? -36.846 1.138 27.101 1.00 56.53 82 GLY A C 1
ATOM 635 O O . GLY A 1 82 ? -36.504 1.103 28.277 1.00 56.53 82 GLY A O 1
ATOM 636 N N . ASN A 1 83 ? -37.032 0.028 26.376 1.00 64.88 83 ASN A N 1
ATOM 637 C CA . ASN A 1 83 ? -36.836 -1.347 26.849 1.00 64.88 83 ASN A CA 1
ATOM 638 C C . ASN A 1 83 ? -36.036 -2.257 25.887 1.00 64.88 83 ASN A C 1
ATOM 640 O O . ASN A 1 83 ? -36.074 -3.477 26.034 1.00 64.88 83 ASN A O 1
ATOM 644 N N . GLN A 1 84 ? -35.339 -1.712 24.884 1.00 74.62 84 GLN A N 1
ATOM 645 C CA . GLN A 1 84 ? -34.557 -2.532 23.952 1.00 74.62 84 GLN A CA 1
ATOM 646 C C . GLN A 1 84 ? -33.118 -2.737 24.428 1.00 74.62 84 GLN A C 1
ATOM 648 O O . GLN A 1 84 ? -32.454 -1.814 24.901 1.00 74.62 84 GLN A O 1
ATOM 653 N N . SER A 1 85 ? -32.631 -3.968 24.278 1.00 82.94 85 SER A N 1
ATOM 654 C CA . SER A 1 85 ? -31.231 -4.319 24.498 1.00 82.94 85 SER A CA 1
ATOM 655 C C . SER A 1 85 ? -30.438 -4.093 23.217 1.00 82.94 85 SER A C 1
ATOM 657 O O . SER A 1 85 ? -30.813 -4.593 22.160 1.00 82.94 85 SER A O 1
ATOM 659 N N . PHE A 1 86 ? -29.332 -3.363 23.328 1.00 87.12 86 PHE A N 1
ATOM 660 C CA . PHE A 1 86 ? -28.412 -3.119 22.223 1.00 87.12 86 PHE A CA 1
ATOM 661 C C . PHE A 1 86 ? -27.192 -4.025 22.362 1.00 87.12 86 PHE A C 1
ATOM 663 O O . PHE A 1 86 ? -26.677 -4.228 23.464 1.00 87.12 86 PHE A O 1
ATOM 670 N N . VAL A 1 87 ? -26.687 -4.510 21.235 1.00 90.38 87 VAL A N 1
ATOM 671 C CA . VAL A 1 87 ? -25.338 -5.057 21.132 1.00 90.38 87 VAL A CA 1
ATOM 672 C C . VAL A 1 87 ? -24.384 -3.896 20.882 1.00 90.38 87 VAL A C 1
ATOM 674 O O . VAL A 1 87 ? -24.610 -3.082 19.987 1.00 90.38 87 VAL A O 1
ATOM 677 N N . MET A 1 88 ? -23.321 -3.820 21.682 1.00 90.69 88 MET A N 1
ATOM 678 C CA . MET A 1 88 ? -22.265 -2.823 21.528 1.00 90.69 88 MET A CA 1
ATOM 679 C C . MET A 1 88 ? -21.003 -3.468 20.964 1.00 90.69 88 MET A C 1
ATOM 681 O O . MET A 1 88 ? -20.484 -4.428 21.534 1.00 90.69 88 MET A O 1
ATOM 685 N N . ALA A 1 89 ? -20.476 -2.893 19.888 1.00 91.38 89 ALA A N 1
ATOM 686 C CA . ALA A 1 89 ? -19.142 -3.185 19.381 1.00 91.38 89 ALA A CA 1
ATOM 687 C C . ALA A 1 89 ? -18.228 -1.971 19.590 1.00 91.38 89 ALA A C 1
ATOM 689 O O . ALA A 1 89 ? -18.548 -0.861 19.170 1.00 91.38 89 ALA A O 1
ATOM 690 N N . GLU A 1 90 ? -17.081 -2.182 20.234 1.00 89.75 90 GLU A N 1
ATOM 691 C CA . GLU A 1 90 ? -16.030 -1.173 20.398 1.00 89.75 90 GLU A CA 1
ATOM 692 C C . GLU A 1 90 ? -14.992 -1.322 19.278 1.00 89.75 90 GLU A C 1
ATOM 694 O O . GLU A 1 90 ? -14.530 -2.435 19.007 1.00 89.75 90 GLU A O 1
ATOM 699 N N . THR A 1 91 ? -14.573 -0.213 18.656 1.00 82.50 91 THR A N 1
ATOM 700 C CA . THR A 1 91 ? -13.397 -0.258 17.776 1.00 82.50 91 THR A CA 1
ATOM 701 C C . THR A 1 91 ? -12.111 -0.349 18.593 1.00 82.50 91 THR A C 1
ATOM 703 O O . THR A 1 91 ? -11.883 0.413 19.528 1.00 82.50 91 THR A O 1
ATOM 706 N N . SER A 1 92 ? -11.206 -1.248 18.208 1.00 79.06 92 SER A N 1
ATOM 707 C CA . SER A 1 92 ? -9.863 -1.300 18.795 1.00 79.06 92 SER A CA 1
ATOM 708 C C . SER A 1 92 ? -8.955 -0.153 18.330 1.00 79.06 92 SER A C 1
ATOM 710 O O . SER A 1 92 ? -7.849 0.005 18.848 1.00 79.06 92 SER A O 1
ATOM 712 N N . ALA A 1 93 ? -9.371 0.607 17.312 1.00 73.56 93 ALA A N 1
ATOM 713 C CA . ALA A 1 93 ? -8.617 1.722 16.755 1.00 73.56 93 ALA A CA 1
ATOM 714 C C . ALA A 1 93 ? -9.063 3.053 17.377 1.00 73.56 93 ALA A C 1
ATOM 716 O O . ALA A 1 93 ? -10.247 3.289 17.585 1.00 73.56 93 ALA A O 1
ATOM 717 N N . TYR A 1 94 ? -8.119 3.963 17.626 1.00 74.19 94 TYR A N 1
ATOM 718 C CA . TYR A 1 94 ? -8.447 5.301 18.121 1.00 74.19 94 TYR A CA 1
ATOM 719 C C . TYR A 1 94 ? -9.138 6.120 17.021 1.00 74.19 94 TYR A C 1
ATOM 721 O O . TYR A 1 94 ? -8.475 6.630 16.119 1.00 74.19 94 TYR A O 1
ATOM 729 N N . PHE A 1 95 ? -10.468 6.205 17.083 1.00 75.88 95 PHE A N 1
ATOM 730 C CA . PHE A 1 95 ? -11.313 6.768 16.026 1.00 75.88 95 PHE A CA 1
ATOM 731 C C . PHE A 1 95 ? -10.939 8.199 15.639 1.00 75.88 95 PHE A C 1
ATOM 733 O O . PHE A 1 95 ? -10.847 8.500 14.452 1.00 75.88 95 PHE A O 1
ATOM 740 N N . GLU A 1 96 ? -10.637 9.057 16.611 1.00 71.88 96 GLU A N 1
ATOM 741 C CA . GLU A 1 96 ? -10.270 10.456 16.360 1.00 71.88 96 GLU A CA 1
ATOM 742 C C . GLU A 1 96 ? -9.033 10.612 15.454 1.00 71.88 96 GLU A C 1
ATOM 744 O O . GLU A 1 96 ? -8.940 11.576 14.697 1.00 71.88 96 GLU A O 1
ATOM 749 N N . ALA A 1 97 ? -8.111 9.639 15.426 1.00 76.88 97 ALA A N 1
ATOM 750 C CA . ALA A 1 97 ? -7.000 9.661 14.465 1.00 76.88 97 ALA A CA 1
ATOM 751 C C . ALA A 1 97 ? -7.445 9.405 13.011 1.00 76.88 97 ALA A C 1
ATOM 753 O O . ALA A 1 97 ? -6.744 9.798 12.080 1.00 76.88 97 ALA A O 1
ATOM 754 N N . TYR A 1 98 ? -8.591 8.753 12.810 1.00 80.44 98 TYR A N 1
ATOM 755 C CA . TYR A 1 98 ? -9.142 8.410 11.497 1.00 80.44 98 TYR A CA 1
ATOM 756 C C . TYR A 1 98 ? -10.298 9.313 11.072 1.00 80.44 98 TYR A C 1
ATOM 758 O O . TYR A 1 98 ? -10.597 9.364 9.882 1.00 80.44 98 TYR A O 1
ATOM 766 N N . ARG A 1 99 ? -10.930 10.039 12.002 1.00 81.06 99 ARG A N 1
ATOM 767 C CA . ARG A 1 99 ? -12.106 10.885 11.750 1.00 81.06 99 ARG A CA 1
ATOM 768 C C . ARG A 1 99 ? -11.939 11.774 10.518 1.00 81.06 99 ARG A C 1
ATOM 770 O O . ARG A 1 99 ? -12.760 11.715 9.611 1.00 81.06 99 ARG A O 1
ATOM 777 N N . TYR A 1 100 ? -10.840 12.524 10.442 1.00 82.75 100 TYR A N 1
ATOM 778 C CA . TYR A 1 100 ? -10.563 13.418 9.312 1.00 82.75 100 TYR A CA 1
ATOM 779 C C . TYR A 1 100 ? -10.321 12.675 7.993 1.00 82.75 100 TYR A C 1
ATOM 781 O O . TYR A 1 100 ? -10.684 13.174 6.932 1.00 82.75 100 TYR A O 1
ATOM 789 N N . VAL A 1 101 ? -9.735 11.474 8.045 1.00 86.75 101 VAL A N 1
ATOM 790 C CA . VAL A 1 101 ? -9.545 10.632 6.854 1.00 86.75 101 VAL A CA 1
ATOM 791 C C . VAL A 1 101 ? -10.898 10.144 6.343 1.00 86.75 10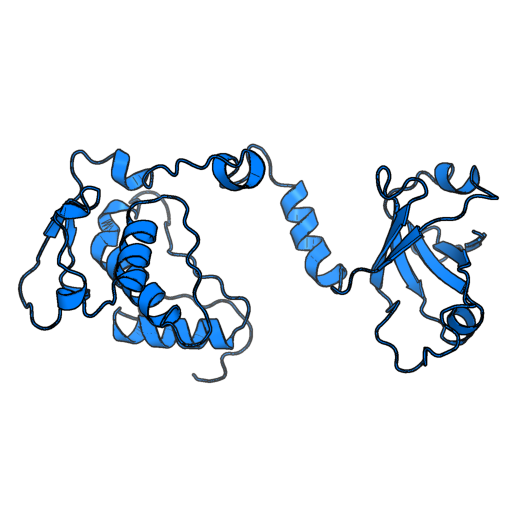1 VAL A C 1
ATOM 793 O O . VAL A 1 101 ? -11.173 10.249 5.153 1.00 86.75 101 VAL A O 1
ATOM 796 N N . LEU A 1 102 ? -11.759 9.656 7.239 1.00 86.12 102 LEU A N 1
ATOM 797 C CA . LEU A 1 102 ? -13.102 9.182 6.899 1.00 86.12 102 LEU A CA 1
ATOM 798 C C . LEU A 1 102 ? -13.988 10.315 6.373 1.00 86.12 102 LEU A C 1
ATOM 800 O O . LEU A 1 102 ? -14.681 10.127 5.378 1.00 86.12 102 LEU A O 1
ATOM 804 N N . GLN A 1 103 ? -13.918 11.499 6.982 1.00 84.50 103 GLN A N 1
ATOM 805 C CA . GLN A 1 103 ? -14.608 12.684 6.480 1.00 84.50 103 GLN A CA 1
ATOM 806 C C . GLN A 1 103 ? -14.100 13.067 5.083 1.00 84.50 103 GLN A C 1
ATOM 808 O O . GLN A 1 103 ? -14.896 13.271 4.173 1.00 84.50 103 GLN A O 1
ATOM 813 N N . GLY A 1 104 ? -12.780 13.070 4.874 1.00 87.94 104 GLY A N 1
ATOM 814 C CA . GLY A 1 104 ? -12.197 13.313 3.556 1.00 87.94 104 GLY A CA 1
ATOM 815 C C . GLY A 1 104 ? -12.681 12.315 2.499 1.00 87.94 104 GLY A C 1
ATOM 816 O O . GLY A 1 104 ? -12.944 12.717 1.370 1.00 87.94 104 GLY A O 1
ATOM 817 N N . LEU A 1 105 ? -12.865 11.037 2.860 1.00 87.06 105 LEU A N 1
ATOM 818 C CA . LEU A 1 105 ? -13.451 10.030 1.966 1.00 87.06 105 LEU A CA 1
ATOM 819 C C . LEU A 1 105 ? -14.910 10.350 1.601 1.00 87.06 105 LEU A C 1
ATOM 821 O O . LEU A 1 105 ? -15.292 10.160 0.449 1.00 87.06 105 LEU A O 1
ATOM 825 N N . GLN A 1 106 ? -15.710 10.853 2.546 1.00 86.06 106 GLN A N 1
ATOM 826 C CA . GLN A 1 106 ? -17.100 11.270 2.299 1.00 86.06 106 GLN A CA 1
ATOM 827 C C . GLN A 1 106 ? -17.195 12.519 1.410 1.00 86.06 106 GLN A C 1
ATOM 829 O O . GLN A 1 106 ? -18.176 12.697 0.692 1.00 86.06 106 GLN A O 1
ATOM 834 N N . GLU A 1 107 ? -16.176 13.379 1.437 1.00 88.44 107 GLU A N 1
ATOM 835 C CA . GLU A 1 107 ? -16.107 14.604 0.636 1.00 88.44 107 GLU A CA 1
ATOM 836 C C . GLU A 1 107 ? -15.625 14.372 -0.809 1.00 88.44 107 GLU A C 1
ATOM 838 O O . GLU A 1 107 ? -15.676 15.300 -1.626 1.00 88.44 107 GLU A O 1
ATOM 843 N N . ILE A 1 108 ? -15.174 13.157 -1.159 1.00 85.88 108 ILE A N 1
ATOM 844 C CA . ILE A 1 108 ? -14.757 12.821 -2.527 1.00 85.88 108 ILE A CA 1
ATOM 845 C C . ILE A 1 108 ? -15.943 13.012 -3.477 1.00 85.88 108 ILE A C 1
ATOM 847 O O . ILE A 1 108 ? -16.919 12.265 -3.464 1.00 85.88 108 ILE A O 1
ATOM 851 N N . LYS A 1 109 ? -15.839 14.019 -4.348 1.00 81.94 109 LYS A N 1
ATOM 852 C CA . LYS A 1 109 ? -16.822 14.283 -5.402 1.00 81.94 109 LYS A CA 1
ATOM 853 C C . LYS A 1 109 ? -16.515 13.434 -6.633 1.00 81.94 109 LYS A C 1
ATOM 855 O O . LYS A 1 109 ? -15.376 13.390 -7.091 1.00 81.94 109 LYS A O 1
ATOM 860 N N . GLY A 1 110 ? -17.548 12.840 -7.226 1.00 83.00 110 GLY A N 1
ATOM 861 C CA . GLY A 1 110 ? -17.419 12.031 -8.438 1.00 83.00 110 GLY A CA 1
ATOM 862 C C . GLY A 1 110 ? -17.143 10.560 -8.133 1.00 83.00 110 GLY A C 1
ATOM 863 O O . GLY A 1 110 ? -17.755 9.987 -7.239 1.00 83.00 110 GLY A O 1
ATOM 864 N N . THR A 1 111 ? -16.274 9.927 -8.922 1.00 83.19 111 THR A N 1
ATOM 865 C CA . THR A 1 111 ? -15.953 8.496 -8.786 1.00 83.19 111 THR A CA 1
ATOM 866 C C . THR A 1 111 ? -14.708 8.319 -7.923 1.00 83.19 111 THR A C 1
ATOM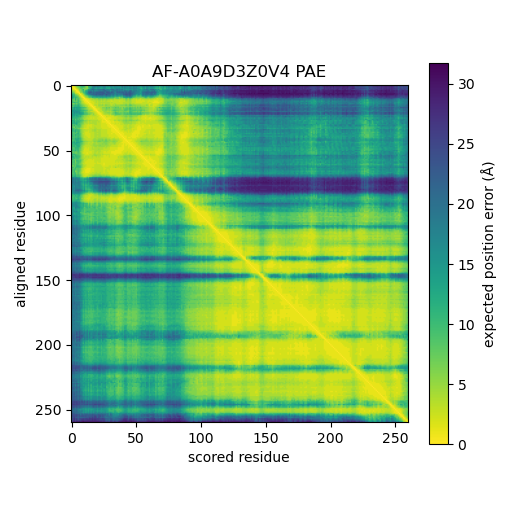 868 O O . THR A 1 111 ? -13.706 9.001 -8.137 1.00 83.19 111 THR A O 1
ATOM 871 N N . MET A 1 112 ? -14.764 7.401 -6.957 1.00 85.44 112 MET A N 1
ATOM 872 C CA . MET A 1 112 ? -13.613 7.063 -6.122 1.00 85.44 112 MET A CA 1
ATOM 873 C C . MET A 1 112 ? -12.446 6.550 -6.997 1.00 85.44 112 MET A C 1
ATOM 875 O O . MET A 1 112 ? -12.660 5.835 -7.980 1.00 85.44 112 MET A O 1
ATOM 879 N N . PRO A 1 113 ? -11.184 6.880 -6.676 1.00 86.19 113 PRO A N 1
ATOM 880 C CA . PRO A 1 113 ? -10.051 6.263 -7.354 1.00 86.19 113 PRO A CA 1
ATOM 881 C C . PRO A 1 113 ? -10.129 4.733 -7.270 1.00 86.19 113 PRO A C 1
ATOM 883 O O . PRO A 1 113 ? -10.424 4.180 -6.214 1.00 86.19 113 PRO A O 1
ATOM 886 N N . MET A 1 114 ? -9.840 4.047 -8.380 1.00 89.31 114 MET A N 1
ATOM 887 C CA . MET A 1 114 ? -9.826 2.577 -8.456 1.00 89.31 114 MET A CA 1
ATOM 888 C C . MET A 1 114 ? -11.181 1.895 -8.154 1.00 89.31 114 MET A C 1
ATOM 890 O O . MET A 1 114 ? -11.186 0.710 -7.824 1.00 89.31 114 MET A O 1
ATOM 894 N N . THR A 1 115 ? -12.326 2.585 -8.317 1.00 91.31 115 THR A N 1
ATOM 895 C CA . THR A 1 115 ? -13.683 2.020 -8.105 1.00 91.31 115 THR A CA 1
ATOM 896 C C . THR A 1 115 ? -13.867 0.644 -8.739 1.00 91.31 115 THR A C 1
ATOM 898 O O . THR A 1 115 ? -14.301 -0.276 -8.053 1.00 91.31 115 THR A O 1
ATOM 901 N N . ARG A 1 116 ? -13.426 0.472 -9.991 1.00 92.88 116 ARG A N 1
ATOM 902 C CA . ARG A 1 116 ? -13.523 -0.800 -10.725 1.00 92.88 116 ARG A CA 1
ATOM 903 C C . ARG A 1 116 ? -12.937 -1.994 -9.968 1.00 92.88 116 ARG A C 1
ATOM 905 O O . ARG A 1 116 ? -13.444 -3.100 -10.069 1.00 92.88 116 ARG A O 1
ATOM 912 N N . TYR A 1 117 ? -11.869 -1.774 -9.206 1.00 93.56 117 TYR A N 1
ATOM 913 C CA . TYR A 1 117 ? -11.135 -2.842 -8.526 1.00 93.56 117 TYR A CA 1
ATOM 914 C C . TYR A 1 117 ? -11.497 -2.962 -7.044 1.00 93.56 117 TYR A C 1
ATOM 916 O O . TYR A 1 117 ? -11.497 -4.066 -6.511 1.00 93.56 117 TYR A O 1
ATOM 924 N N . ILE A 1 118 ? -11.804 -1.844 -6.377 1.00 90.75 118 ILE A N 1
ATOM 925 C CA . ILE A 1 118 ? -12.094 -1.819 -4.934 1.00 90.75 118 ILE A CA 1
ATOM 926 C C . ILE A 1 118 ? -13.586 -2.026 -4.645 1.00 90.75 118 ILE A C 1
ATOM 928 O O . ILE A 1 118 ? -13.922 -2.687 -3.668 1.00 90.75 118 ILE A O 1
ATOM 932 N N . ILE A 1 119 ? -14.470 -1.454 -5.467 1.00 90.06 119 ILE A N 1
ATOM 933 C CA . ILE A 1 119 ? -15.925 -1.470 -5.259 1.00 90.06 119 ILE A CA 1
ATOM 934 C C . ILE A 1 119 ? -16.587 -2.501 -6.169 1.00 90.06 119 ILE A C 1
ATOM 936 O O . ILE A 1 119 ? -17.309 -3.368 -5.686 1.00 90.06 119 ILE A O 1
ATOM 940 N N . ASP A 1 120 ? -16.302 -2.439 -7.472 1.00 93.00 120 ASP A N 1
ATOM 941 C CA . ASP A 1 120 ? -16.939 -3.325 -8.456 1.00 93.00 120 ASP A CA 1
ATOM 942 C C . ASP A 1 120 ? -16.286 -4.718 -8.498 1.00 93.00 120 ASP A C 1
ATOM 944 O O . ASP A 1 120 ? -16.804 -5.632 -9.139 1.00 93.00 120 ASP A O 1
ATOM 948 N N . CYS A 1 121 ? -15.158 -4.891 -7.795 1.00 92.12 121 CYS A N 1
ATOM 949 C CA . CYS A 1 121 ? -14.409 -6.144 -7.691 1.00 92.12 121 CYS A CA 1
ATOM 950 C C . CYS A 1 121 ? -14.060 -6.771 -9.056 1.00 92.12 121 CYS A C 1
ATOM 952 O O . CYS A 1 121 ? -14.023 -7.997 -9.194 1.00 92.12 121 CYS A O 1
ATOM 954 N N . GLU A 1 122 ? -13.786 -5.951 -10.078 1.00 94.06 122 GLU A N 1
ATOM 955 C CA . GLU A 1 122 ? -13.349 -6.442 -11.383 1.00 94.06 122 GLU A CA 1
ATOM 956 C C . GLU A 1 122 ? -12.005 -7.177 -11.263 1.00 94.06 122 GLU A C 1
ATOM 958 O O . GLU A 1 122 ? -10.999 -6.620 -10.822 1.00 94.06 122 GLU A O 1
ATOM 963 N N . ILE A 1 123 ? -11.973 -8.435 -11.708 1.00 91.06 123 ILE A N 1
ATOM 964 C CA . ILE A 1 123 ? -10.774 -9.285 -11.639 1.00 91.06 123 ILE A CA 1
ATOM 965 C C . ILE A 1 123 ? -9.806 -9.066 -12.810 1.00 91.06 123 ILE A C 1
ATOM 967 O O . ILE A 1 123 ? -8.617 -9.374 -12.706 1.00 91.06 123 ILE A O 1
ATOM 971 N N . GLU A 1 124 ? -10.292 -8.532 -13.933 1.00 93.44 124 GLU A N 1
ATOM 972 C CA . GLU A 1 124 ? -9.462 -8.264 -15.105 1.00 93.44 124 GLU A CA 1
ATOM 973 C C . GLU A 1 124 ? -8.802 -6.889 -15.011 1.00 93.44 124 GLU A C 1
ATOM 975 O O . GLU A 1 124 ? -9.381 -5.851 -15.344 1.00 93.44 124 GLU A O 1
ATOM 980 N N . ILE A 1 125 ? -7.542 -6.886 -14.577 1.00 94.69 125 ILE A N 1
ATOM 981 C CA . ILE A 1 125 ? -6.785 -5.644 -14.457 1.00 94.69 125 ILE A CA 1
ATOM 982 C C . ILE A 1 125 ? -6.217 -5.216 -15.812 1.00 94.69 125 ILE A C 1
ATOM 984 O O . ILE A 1 125 ? -5.461 -5.960 -16.461 1.00 94.69 125 ILE A O 1
ATOM 988 N N . LYS A 1 126 ? -6.542 -3.983 -16.209 1.00 94.75 126 LYS A N 1
ATOM 989 C CA . LYS A 1 126 ? -6.042 -3.353 -17.436 1.00 94.75 126 LYS A CA 1
ATOM 990 C C . LYS A 1 126 ? -4.589 -2.879 -17.288 1.00 94.75 126 LYS A C 1
ATOM 992 O O . LYS A 1 126 ? -4.102 -2.702 -16.168 1.00 94.75 126 LYS A O 1
ATOM 997 N N . PRO A 1 127 ? -3.877 -2.659 -18.404 1.00 95.50 127 PRO A N 1
ATOM 998 C CA . PRO A 1 127 ? -2.596 -1.970 -18.365 1.00 95.50 127 PRO A CA 1
ATOM 999 C C . PRO A 1 127 ? -2.727 -0.503 -17.937 1.00 95.50 127 PRO A C 1
ATOM 1001 O O . PRO A 1 127 ? -3.779 0.092 -18.175 1.00 95.50 127 PRO A O 1
ATOM 1004 N N . PRO A 1 128 ? -1.663 0.098 -17.369 1.00 94.00 128 PRO A N 1
ATOM 1005 C CA . PRO A 1 128 ? -1.623 1.526 -17.080 1.00 94.00 128 PRO A CA 1
ATOM 1006 C C . PRO A 1 128 ? -1.985 2.370 -18.303 1.00 94.00 128 PRO A C 1
ATOM 1008 O O . PRO A 1 128 ? -1.439 2.172 -19.390 1.00 94.00 128 PRO A O 1
ATOM 1011 N N . SER A 1 129 ? -2.878 3.343 -18.117 1.00 91.50 129 SER A N 1
ATOM 1012 C CA . SER A 1 129 ? -3.391 4.197 -19.198 1.00 91.50 129 SER A CA 1
ATOM 1013 C C . SER A 1 129 ? -2.286 4.896 -19.995 1.00 91.50 129 SER A C 1
ATOM 1015 O O . SER A 1 129 ? -2.369 4.975 -21.220 1.00 91.50 129 SER A O 1
ATOM 1017 N N . TYR A 1 130 ? -1.211 5.323 -19.326 1.00 91.31 130 TYR A N 1
ATOM 1018 C CA . TYR A 1 130 ? -0.066 5.968 -19.970 1.00 91.31 130 TYR A CA 1
ATOM 1019 C C . TYR A 1 130 ? 0.672 5.050 -20.962 1.00 91.31 130 TYR A C 1
ATOM 1021 O O . TYR A 1 130 ? 1.291 5.545 -21.899 1.00 91.31 130 TYR A O 1
ATOM 1029 N N . LEU A 1 131 ? 0.566 3.723 -20.821 1.00 92.94 131 LEU A N 1
ATOM 1030 C CA . LEU A 1 131 ? 1.116 2.759 -21.781 1.00 92.94 131 LEU A CA 1
ATOM 1031 C C . LEU A 1 131 ? 0.191 2.519 -22.977 1.00 92.94 131 LEU A C 1
ATOM 1033 O O . LEU A 1 131 ? 0.673 2.148 -24.042 1.00 92.94 131 LEU A O 1
ATOM 1037 N N . LEU A 1 132 ? -1.121 2.723 -22.820 1.00 87.31 132 LEU A N 1
ATOM 1038 C CA . LEU A 1 132 ? -2.113 2.483 -23.877 1.00 87.31 132 LEU A CA 1
ATOM 1039 C C . LEU A 1 132 ? -2.130 3.593 -24.933 1.00 87.31 132 LEU A C 1
ATOM 1041 O O . LEU A 1 132 ? -2.467 3.346 -26.087 1.00 87.31 132 LEU A O 1
ATOM 1045 N N . CYS A 1 133 ? -1.743 4.810 -24.552 1.00 76.75 133 CYS A N 1
ATOM 1046 C CA . CYS A 1 133 ? -1.639 5.948 -25.468 1.00 76.75 133 CYS A CA 1
ATOM 1047 C C . CYS A 1 133 ? -0.431 5.856 -26.418 1.00 76.75 133 CYS A C 1
ATOM 1049 O O . CYS A 1 133 ? -0.257 6.710 -27.287 1.00 76.75 133 CYS A O 1
ATOM 1051 N N . LEU A 1 134 ? 0.420 4.844 -26.245 1.00 67.69 134 LEU A N 1
ATOM 1052 C CA . LEU A 1 134 ? 1.673 4.663 -26.961 1.00 67.69 134 LEU A CA 1
ATOM 1053 C C . LEU A 1 134 ? 1.563 3.403 -27.819 1.00 67.69 134 LEU A C 1
ATOM 1055 O O . LEU A 1 134 ? 1.167 2.355 -27.326 1.00 67.69 134 LEU A O 1
ATOM 1059 N N . GLY A 1 135 ? 1.922 3.481 -29.103 1.00 79.50 135 GLY A N 1
ATOM 1060 C CA . GLY A 1 135 ? 1.724 2.357 -30.029 1.00 79.50 135 GLY A CA 1
ATOM 1061 C C . GLY A 1 135 ? 2.398 1.055 -29.572 1.00 79.50 135 GLY A C 1
ATOM 1062 O O . GLY A 1 135 ? 1.758 0.011 -29.519 1.00 79.50 135 GLY A O 1
ATOM 1063 N N . SER A 1 136 ? 3.688 1.111 -29.223 1.00 85.81 136 SER A N 1
ATOM 1064 C CA . SER A 1 136 ? 4.429 -0.036 -28.680 1.00 85.81 136 SER A CA 1
ATOM 1065 C C . SER A 1 136 ? 5.524 0.443 -27.719 1.00 85.81 136 SER A C 1
ATOM 1067 O O . SER A 1 136 ? 6.682 0.562 -28.133 1.00 85.81 136 SER A O 1
ATOM 1069 N N . PRO A 1 137 ? 5.191 0.747 -26.451 1.00 92.69 137 PRO A N 1
ATOM 1070 C CA . PRO A 1 137 ? 6.171 1.227 -25.486 1.00 92.69 137 PRO A CA 1
ATOM 1071 C C . PRO A 1 137 ? 7.228 0.159 -25.193 1.00 92.69 137 PRO A C 1
ATOM 1073 O O . PRO A 1 137 ? 6.916 -1.019 -24.991 1.00 92.69 137 PRO A O 1
ATOM 1076 N N . HIS A 1 138 ? 8.486 0.588 -25.173 1.00 95.62 138 HIS A N 1
ATOM 1077 C CA . HIS A 1 138 ? 9.621 -0.248 -24.812 1.00 95.62 138 HIS A CA 1
ATOM 1078 C C . HIS A 1 138 ? 10.280 0.328 -23.569 1.00 95.62 138 HIS A C 1
ATOM 1080 O O . HIS A 1 138 ? 10.573 1.515 -23.526 1.00 95.62 138 HIS A O 1
ATOM 1086 N N . TYR A 1 139 ? 10.484 -0.506 -22.555 1.00 96.44 139 TYR A N 1
ATOM 1087 C CA . TYR A 1 139 ? 11.166 -0.102 -21.333 1.00 96.44 139 TYR A CA 1
ATOM 1088 C C . TYR A 1 139 ? 12.632 -0.490 -21.406 1.00 96.44 139 TYR A C 1
ATOM 1090 O O . TYR A 1 139 ? 12.957 -1.609 -21.802 1.00 96.44 139 TYR A O 1
ATOM 1098 N N . ASN A 1 140 ? 13.503 0.405 -20.960 1.00 95.50 140 ASN A N 1
ATOM 1099 C CA . ASN A 1 140 ? 14.904 0.142 -20.702 1.00 95.50 140 ASN A CA 1
ATOM 1100 C C . ASN A 1 140 ? 15.062 -0.644 -19.388 1.00 95.50 140 ASN A C 1
ATOM 1102 O O . ASN A 1 140 ? 14.804 -0.113 -18.305 1.00 95.50 140 ASN A O 1
ATOM 1106 N N . PHE A 1 141 ? 15.514 -1.896 -19.491 1.00 95.31 141 PHE A N 1
ATOM 1107 C CA . PHE A 1 141 ? 15.767 -2.804 -18.365 1.00 95.31 141 PHE A CA 1
ATOM 1108 C C . PHE A 1 141 ? 17.214 -2.774 -17.863 1.00 95.31 141 PHE A C 1
ATOM 1110 O O . PHE A 1 141 ? 17.514 -3.428 -16.862 1.00 95.31 141 PHE A O 1
ATOM 1117 N N . SER A 1 142 ? 18.102 -2.003 -18.499 1.00 91.94 142 SER A N 1
ATOM 1118 C CA . SER A 1 142 ? 19.523 -1.955 -18.141 1.00 91.94 142 SER A CA 1
ATOM 1119 C C . SER A 1 142 ? 19.805 -1.676 -16.653 1.00 91.94 142 SER A C 1
ATOM 1121 O O . SER A 1 142 ? 20.757 -2.265 -16.152 1.00 91.94 142 SER A O 1
ATOM 1123 N N . PRO A 1 143 ? 19.009 -0.880 -15.897 1.00 90.00 143 PRO A N 1
ATOM 1124 C CA . PRO A 1 143 ? 19.256 -0.689 -14.460 1.00 90.00 143 PRO A CA 1
ATOM 1125 C C . PRO A 1 143 ? 19.112 -1.968 -13.627 1.00 90.00 143 PRO A C 1
ATOM 1127 O O . PRO A 1 143 ? 19.721 -2.116 -12.571 1.00 90.00 143 PRO A O 1
ATOM 1130 N N . LEU A 1 144 ? 18.289 -2.917 -14.080 1.00 92.00 144 LEU A N 1
ATOM 1131 C CA . LEU A 1 144 ? 18.022 -4.134 -13.319 1.00 92.00 144 LEU A CA 1
ATOM 1132 C C . LEU A 1 144 ? 19.018 -5.257 -13.628 1.00 92.00 144 LEU A C 1
ATOM 1134 O O . LEU A 1 144 ? 19.076 -6.226 -12.870 1.00 92.00 144 LEU A O 1
ATOM 1138 N N . MET A 1 145 ? 19.778 -5.136 -14.716 1.00 90.00 145 MET A N 1
ATOM 1139 C CA . MET A 1 145 ? 20.704 -6.157 -15.195 1.00 90.00 145 MET A CA 1
ATOM 1140 C C . MET A 1 145 ? 22.086 -5.974 -14.563 1.00 90.00 145 MET A C 1
ATOM 1142 O O . MET A 1 145 ? 22.591 -4.861 -14.426 1.00 90.00 145 MET A O 1
ATOM 1146 N N . LYS A 1 146 ? 22.715 -7.087 -14.178 1.00 72.62 146 LYS A N 1
ATOM 1147 C CA . LYS A 1 146 ? 24.118 -7.088 -13.753 1.00 72.62 146 LYS A CA 1
ATOM 1148 C C . LYS A 1 146 ? 24.976 -7.074 -15.022 1.00 72.62 146 LYS A C 1
ATOM 1150 O O . LYS A 1 146 ? 24.827 -7.960 -15.854 1.00 72.62 146 LYS A O 1
ATOM 1155 N N . ASP A 1 147 ? 25.838 -6.071 -15.168 1.00 63.34 147 ASP A N 1
ATOM 1156 C CA . ASP A 1 147 ? 26.912 -6.028 -16.176 1.00 63.34 147 ASP A CA 1
ATOM 1157 C C . ASP A 1 147 ? 26.525 -5.690 -17.630 1.00 63.34 147 ASP A C 1
ATOM 1159 O O . ASP A 1 147 ? 27.087 -6.234 -18.582 1.00 63.34 147 ASP A O 1
ATOM 1163 N N . THR A 1 148 ? 25.631 -4.720 -17.842 1.00 62.56 148 THR A N 1
ATOM 1164 C CA . THR A 1 148 ? 25.383 -4.164 -19.186 1.00 62.56 148 THR A CA 1
ATOM 1165 C C . THR A 1 148 ? 25.595 -2.654 -19.240 1.00 62.56 148 THR A C 1
ATOM 1167 O O . THR A 1 148 ? 24.760 -1.886 -18.775 1.00 62.56 148 THR A O 1
ATOM 1170 N N . ASN A 1 149 ? 26.677 -2.225 -19.903 1.00 67.12 149 ASN A N 1
ATOM 1171 C CA . ASN A 1 149 ? 26.878 -0.819 -20.295 1.00 67.12 149 ASN A CA 1
ATOM 1172 C C . ASN A 1 149 ? 25.956 -0.387 -21.451 1.00 67.12 149 ASN A C 1
ATOM 1174 O O . ASN A 1 149 ? 25.882 0.797 -21.775 1.00 67.12 149 ASN A O 1
ATOM 1178 N N . ASN A 1 150 ? 25.263 -1.339 -22.078 1.00 80.75 150 ASN A N 1
ATOM 1179 C CA . ASN A 1 150 ? 24.349 -1.079 -23.180 1.00 80.75 150 ASN A CA 1
ATOM 1180 C C . ASN A 1 150 ? 22.926 -0.866 -22.661 1.00 80.75 150 ASN A C 1
ATOM 1182 O O . ASN A 1 150 ? 22.467 -1.565 -21.758 1.00 80.75 150 ASN A O 1
ATOM 1186 N N . ILE A 1 151 ? 22.219 0.081 -23.276 1.00 85.12 151 ILE A N 1
ATOM 1187 C CA . ILE A 1 151 ? 20.773 0.233 -23.112 1.00 85.12 151 ILE A CA 1
ATOM 1188 C C . ILE A 1 151 ? 20.107 -0.989 -23.746 1.00 85.12 151 ILE A C 1
ATOM 1190 O O . ILE A 1 151 ? 20.368 -1.301 -24.908 1.00 85.12 151 ILE A O 1
ATOM 1194 N N . VAL A 1 152 ? 19.270 -1.686 -22.976 1.00 90.56 152 VAL A N 1
ATOM 1195 C CA . VAL A 1 152 ? 18.540 -2.866 -23.449 1.00 90.56 152 VAL A CA 1
ATOM 1196 C C . VAL A 1 152 ? 17.055 -2.638 -23.226 1.00 90.56 152 VAL A C 1
ATOM 1198 O O . VAL A 1 152 ? 16.604 -2.493 -22.089 1.00 90.56 152 VAL A O 1
ATOM 1201 N N . GLU A 1 153 ? 16.309 -2.593 -24.323 1.00 94.81 153 GLU A N 1
ATOM 1202 C CA . GLU A 1 153 ? 14.897 -2.237 -24.333 1.00 94.81 153 GLU A CA 1
ATOM 1203 C C . GLU A 1 153 ? 14.010 -3.429 -24.685 1.00 94.81 153 GLU A C 1
ATOM 1205 O O . GLU A 1 153 ? 14.324 -4.220 -25.575 1.00 94.81 153 GLU A O 1
ATOM 1210 N N . TYR A 1 154 ? 12.873 -3.538 -24.000 1.00 95.81 154 TYR A N 1
ATOM 1211 C CA . TYR A 1 154 ? 11.921 -4.630 -24.180 1.00 95.81 154 TYR A CA 1
ATOM 1212 C C . TYR A 1 154 ? 10.491 -4.106 -24.281 1.00 95.81 154 TYR A C 1
ATOM 1214 O O . TYR A 1 154 ? 10.142 -3.165 -23.566 1.00 95.81 154 TYR A O 1
ATOM 1222 N N . PRO A 1 155 ? 9.632 -4.720 -25.115 1.00 95.94 155 PRO A N 1
ATOM 1223 C CA . PRO A 1 155 ? 8.230 -4.331 -25.213 1.00 95.94 155 PRO A CA 1
ATOM 1224 C C . PRO A 1 155 ? 7.533 -4.571 -23.870 1.00 95.94 155 PRO A C 1
ATOM 1226 O O . PRO A 1 155 ? 7.341 -5.714 -23.448 1.00 95.94 155 PRO A O 1
ATOM 1229 N N . VAL A 1 156 ? 7.148 -3.491 -23.188 1.00 96.38 156 VAL A N 1
ATOM 1230 C CA . VAL A 1 156 ? 6.722 -3.550 -21.779 1.00 96.38 156 VAL A CA 1
ATOM 1231 C C . VAL A 1 156 ? 5.467 -4.406 -21.594 1.00 96.38 156 VAL A C 1
ATOM 1233 O O . VAL A 1 156 ? 5.402 -5.201 -20.667 1.00 96.38 156 VAL A O 1
ATOM 1236 N N . LEU A 1 157 ? 4.512 -4.344 -22.526 1.00 95.62 157 LEU A N 1
ATOM 1237 C CA . LEU A 1 157 ? 3.270 -5.125 -22.453 1.00 95.62 157 LEU A CA 1
ATOM 1238 C C . LEU A 1 157 ? 3.404 -6.569 -22.970 1.00 95.62 157 LEU A C 1
ATOM 1240 O O . LEU A 1 157 ? 2.444 -7.330 -22.889 1.00 95.62 157 LEU A O 1
ATOM 1244 N N . ASN A 1 158 ? 4.570 -6.972 -23.487 1.00 95.19 158 ASN A N 1
ATOM 1245 C CA . ASN A 1 158 ? 4.831 -8.345 -23.923 1.00 95.19 158 ASN A CA 1
ATOM 1246 C C . ASN A 1 158 ? 5.882 -8.999 -23.018 1.00 95.19 158 ASN A C 1
ATOM 1248 O O . ASN A 1 158 ? 7.067 -9.088 -23.351 1.00 95.19 158 ASN A O 1
ATOM 1252 N N . THR A 1 159 ? 5.414 -9.477 -21.867 1.00 95.06 159 THR A N 1
ATOM 1253 C CA . THR A 1 159 ? 6.235 -10.061 -20.798 1.00 95.06 159 THR A CA 1
ATOM 1254 C C . THR A 1 159 ? 7.025 -11.298 -21.225 1.00 95.06 159 THR A C 1
ATOM 1256 O O . THR A 1 159 ? 8.084 -11.561 -20.666 1.00 95.06 159 THR A O 1
ATOM 1259 N N . HIS A 1 160 ? 6.589 -12.030 -22.256 1.00 94.69 160 HIS A N 1
ATOM 1260 C CA . HIS A 1 160 ? 7.329 -13.178 -22.798 1.00 94.69 160 HIS A CA 1
ATOM 1261 C C . HIS A 1 160 ? 8.658 -12.799 -23.455 1.00 94.69 160 HIS A C 1
ATOM 1263 O O . HIS A 1 160 ? 9.517 -13.660 -23.638 1.00 94.69 160 HIS A O 1
ATOM 1269 N N . ARG A 1 161 ? 8.820 -11.531 -23.845 1.00 96.00 161 ARG A N 1
ATOM 1270 C CA . ARG A 1 161 ? 10.055 -11.024 -24.449 1.00 96.00 161 ARG A CA 1
ATOM 1271 C C . ARG A 1 161 ? 11.016 -10.420 -23.434 1.00 96.00 161 ARG A C 1
ATOM 1273 O O . ARG A 1 161 ? 12.118 -10.077 -23.833 1.00 96.00 161 ARG A O 1
ATOM 1280 N N . TRP A 1 162 ? 10.614 -10.263 -22.175 1.00 96.12 162 TRP A N 1
ATOM 1281 C CA . TRP A 1 162 ? 11.459 -9.675 -21.135 1.00 96.12 16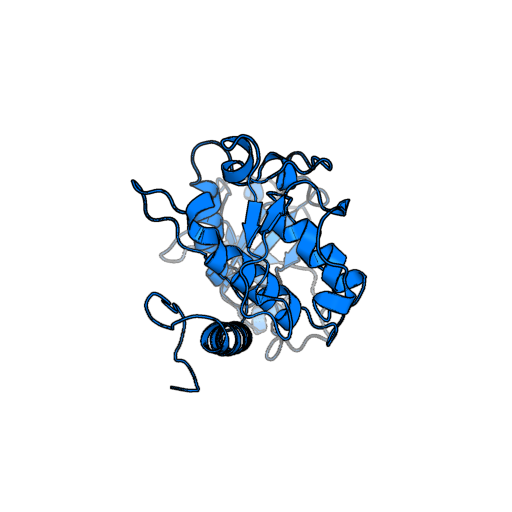2 TRP A CA 1
ATOM 1282 C C . TRP A 1 162 ? 12.692 -10.548 -20.836 1.00 96.12 162 TRP A C 1
ATOM 1284 O O . TRP A 1 162 ? 12.664 -11.753 -21.107 1.00 96.12 162 TRP A O 1
ATOM 1294 N N . PRO A 1 163 ? 13.750 -9.983 -20.215 1.00 95.12 163 PRO A N 1
ATOM 1295 C CA . PRO A 1 163 ? 14.852 -10.772 -19.666 1.00 95.12 163 PRO A CA 1
ATOM 1296 C C . PRO A 1 163 ? 14.333 -11.843 -18.710 1.00 95.12 163 PRO A C 1
ATOM 1298 O O . PRO A 1 163 ? 13.336 -11.623 -18.011 1.00 95.12 163 PRO A O 1
ATOM 1301 N N . LYS A 1 164 ? 15.016 -12.985 -18.625 1.00 95.00 164 LYS A N 1
ATOM 1302 C CA . LYS A 1 164 ? 14.634 -14.049 -17.691 1.00 95.00 164 LYS A CA 1
ATOM 1303 C C . LYS A 1 164 ? 14.844 -13.605 -16.244 1.00 95.00 164 LYS A C 1
ATOM 1305 O O . LYS A 1 164 ? 15.709 -12.784 -15.946 1.00 95.00 164 LYS A O 1
ATOM 1310 N N . ALA A 1 165 ? 14.109 -14.230 -15.324 1.00 95.44 165 ALA A N 1
ATOM 1311 C CA . ALA A 1 165 ? 14.203 -13.952 -13.890 1.00 95.44 165 ALA A CA 1
ATOM 1312 C C . ALA A 1 165 ? 15.654 -13.996 -13.365 1.00 95.44 165 ALA A C 1
ATOM 1314 O O . ALA A 1 165 ? 16.089 -13.076 -12.676 1.00 95.44 165 ALA A O 1
ATOM 1315 N N . CYS A 1 166 ? 16.440 -15.000 -13.775 1.00 93.31 166 CYS A N 1
ATOM 1316 C CA . CYS A 1 166 ? 17.841 -15.136 -13.371 1.00 93.31 166 CYS A CA 1
ATOM 1317 C C . CYS A 1 166 ? 18.746 -13.991 -13.860 1.00 93.31 166 CYS A C 1
ATOM 1319 O O . CYS A 1 166 ? 19.659 -13.602 -13.136 1.00 93.31 166 CYS A O 1
ATOM 1321 N N . GLU A 1 167 ? 18.477 -13.419 -15.037 1.00 92.56 167 GLU A N 1
ATOM 1322 C CA . GLU A 1 167 ? 19.231 -12.287 -15.599 1.00 92.56 167 GLU A CA 1
ATOM 1323 C C . GLU A 1 167 ? 18.971 -10.994 -14.814 1.00 92.56 167 GLU A C 1
ATOM 1325 O O . GLU A 1 167 ? 19.850 -10.144 -14.690 1.00 92.56 167 GLU A O 1
ATOM 1330 N N . LEU A 1 168 ? 17.779 -10.878 -14.221 1.00 93.12 168 LEU A N 1
ATOM 1331 C CA . LEU A 1 168 ? 17.407 -9.787 -13.316 1.00 93.12 168 LEU A CA 1
ATOM 1332 C C . LEU A 1 168 ? 17.780 -10.073 -11.850 1.00 93.12 168 LEU A C 1
ATOM 1334 O O . LEU A 1 168 ? 17.542 -9.242 -10.972 1.00 93.12 168 LEU A O 1
ATOM 1338 N N . GLY A 1 169 ? 18.345 -11.251 -11.565 1.00 93.06 169 GLY A N 1
ATOM 1339 C CA . GLY A 1 169 ? 18.638 -11.702 -10.205 1.00 93.06 169 GLY A CA 1
ATOM 1340 C C . GLY A 1 169 ? 17.391 -11.880 -9.333 1.00 93.06 169 GLY A C 1
ATOM 1341 O O . GLY A 1 169 ? 17.472 -11.662 -8.127 1.00 93.06 169 GLY A O 1
ATOM 1342 N N . LEU A 1 170 ? 16.256 -12.232 -9.940 1.00 94.94 170 LEU A N 1
ATOM 1343 C CA . LEU A 1 170 ? 14.972 -12.456 -9.279 1.00 94.94 170 LEU A CA 1
ATOM 1344 C C . LEU A 1 170 ? 14.640 -13.949 -9.239 1.00 94.94 170 LEU A C 1
ATOM 1346 O O . LEU A 1 170 ? 14.950 -14.692 -10.173 1.00 94.94 170 LEU A O 1
ATOM 1350 N N . ASP A 1 171 ? 13.951 -14.380 -8.185 1.00 94.94 171 ASP A N 1
ATOM 1351 C CA . ASP A 1 171 ? 13.223 -15.650 -8.223 1.00 94.94 171 ASP A CA 1
ATOM 1352 C C . ASP A 1 171 ? 11.899 -15.513 -9.001 1.00 94.94 171 ASP A C 1
ATOM 1354 O O . ASP A 1 171 ? 11.473 -14.414 -9.365 1.00 94.94 171 ASP A O 1
ATOM 1358 N N . ASN A 1 172 ? 11.221 -16.635 -9.260 1.00 95.50 172 ASN A N 1
ATOM 1359 C CA . ASN A 1 172 ? 9.982 -16.643 -10.044 1.00 95.50 172 ASN A CA 1
ATOM 1360 C C . ASN A 1 172 ? 8.857 -15.802 -9.416 1.00 95.50 172 ASN A C 1
ATOM 1362 O O . ASN A 1 172 ? 8.085 -15.175 -10.137 1.00 95.50 172 ASN A O 1
ATOM 1366 N N . SER A 1 173 ? 8.749 -15.775 -8.087 1.00 95.62 173 SER A N 1
ATOM 1367 C CA . SER A 1 173 ? 7.699 -15.026 -7.391 1.00 95.62 173 SER A CA 1
ATOM 1368 C C . SER A 1 173 ? 7.950 -13.520 -7.469 1.00 95.62 173 SER A C 1
ATOM 1370 O O . SER A 1 173 ? 7.043 -12.748 -7.7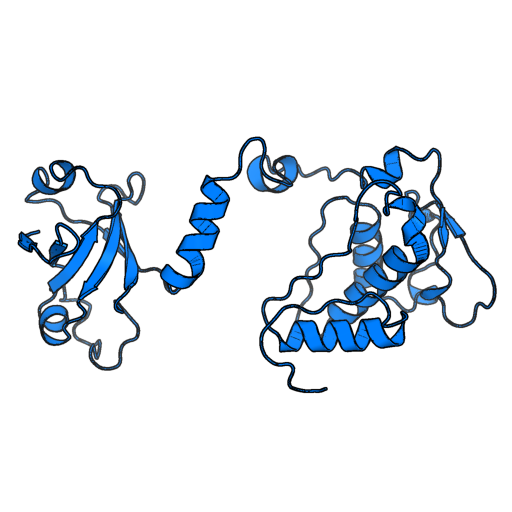76 1.00 95.62 173 SER A O 1
ATOM 1372 N N . GLN A 1 174 ? 9.207 -13.112 -7.293 1.00 96.75 174 GLN A N 1
ATOM 1373 C CA . GLN A 1 174 ? 9.661 -11.732 -7.424 1.00 96.75 174 GLN A CA 1
ATOM 1374 C C . GLN A 1 174 ? 9.546 -11.235 -8.868 1.00 96.75 174 GLN A C 1
ATOM 1376 O O . GLN A 1 174 ? 9.126 -10.104 -9.106 1.00 96.75 174 GLN A O 1
ATOM 1381 N N . TYR A 1 175 ? 9.876 -12.089 -9.838 1.00 97.25 175 TYR A N 1
ATOM 1382 C CA . TYR A 1 175 ? 9.747 -11.787 -11.259 1.00 97.25 175 TYR A CA 1
ATOM 1383 C C . TYR A 1 175 ? 8.282 -11.586 -11.664 1.00 97.25 175 TYR A C 1
ATOM 1385 O O . TYR A 1 175 ? 7.953 -10.588 -12.307 1.00 97.25 175 TYR A O 1
ATOM 1393 N N . ASN A 1 176 ? 7.382 -12.459 -11.202 1.00 96.94 176 ASN A N 1
ATOM 1394 C CA . ASN A 1 176 ? 5.942 -12.303 -11.413 1.00 96.94 176 ASN A CA 1
ATOM 1395 C C . ASN A 1 176 ? 5.404 -11.021 -10.757 1.00 96.94 176 ASN A C 1
ATOM 1397 O O . ASN A 1 176 ? 4.570 -10.327 -11.341 1.00 96.94 176 ASN A O 1
ATOM 1401 N N . ALA A 1 177 ? 5.897 -10.675 -9.564 1.00 97.62 177 ALA A N 1
ATOM 1402 C CA . ALA A 1 177 ? 5.541 -9.434 -8.883 1.00 97.62 177 ALA A CA 1
ATOM 1403 C C . ALA A 1 177 ? 5.986 -8.194 -9.681 1.00 97.62 177 ALA A C 1
ATOM 1405 O O . ALA A 1 177 ? 5.184 -7.282 -9.876 1.00 97.62 177 ALA A O 1
ATOM 1406 N N . LEU A 1 178 ? 7.217 -8.185 -10.211 1.00 97.75 178 LEU A N 1
ATOM 1407 C CA . LEU A 1 178 ? 7.715 -7.124 -11.094 1.00 97.75 178 LEU A CA 1
ATOM 1408 C C . LEU A 1 178 ? 6.853 -6.994 -12.358 1.00 97.75 178 LEU A C 1
ATOM 1410 O O . LEU A 1 178 ? 6.406 -5.896 -12.682 1.00 97.75 178 LEU A O 1
ATOM 1414 N N . GLN A 1 179 ? 6.586 -8.104 -13.056 1.00 97.56 179 GLN A N 1
ATOM 1415 C CA . GLN A 1 179 ? 5.742 -8.111 -14.256 1.00 97.56 179 GLN A CA 1
ATOM 1416 C C . GLN A 1 179 ? 4.353 -7.542 -13.967 1.00 97.56 179 GLN A C 1
ATOM 1418 O O . GLN A 1 179 ? 3.867 -6.683 -14.703 1.00 97.56 179 GLN A O 1
ATOM 1423 N N . THR A 1 180 ? 3.734 -7.979 -12.871 1.00 96.94 180 THR A N 1
ATOM 1424 C CA . THR A 1 180 ? 2.395 -7.529 -12.482 1.00 96.94 180 THR A CA 1
ATOM 1425 C C . THR A 1 180 ? 2.387 -6.034 -12.170 1.00 96.94 180 THR A C 1
ATOM 1427 O O . THR A 1 180 ? 1.564 -5.313 -12.722 1.00 96.94 180 THR A O 1
ATOM 1430 N N . ALA A 1 181 ? 3.328 -5.541 -11.361 1.00 97.75 181 ALA A N 1
ATOM 1431 C CA . ALA A 1 181 ? 3.375 -4.130 -10.970 1.00 97.75 181 ALA A CA 1
ATOM 1432 C C . ALA A 1 181 ? 3.614 -3.163 -12.139 1.00 97.75 181 ALA A C 1
ATOM 1434 O O . ALA A 1 181 ? 3.136 -2.035 -12.110 1.00 97.75 181 ALA A O 1
ATOM 1435 N N . ILE A 1 182 ? 4.366 -3.587 -13.156 1.00 97.62 182 ILE A N 1
ATOM 1436 C CA . ILE A 1 182 ? 4.714 -2.740 -14.305 1.00 97.62 182 ILE A CA 1
ATOM 1437 C C . ILE A 1 182 ? 3.639 -2.786 -15.395 1.00 97.62 182 ILE A C 1
ATOM 1439 O O . ILE A 1 182 ? 3.412 -1.792 -16.080 1.00 97.62 182 ILE A O 1
ATOM 1443 N N . THR A 1 183 ? 2.979 -3.933 -15.580 1.00 96.75 183 THR A N 1
ATOM 1444 C CA . THR A 1 183 ? 2.040 -4.135 -16.697 1.00 96.75 183 THR A CA 1
ATOM 1445 C C . THR A 1 183 ? 0.577 -3.958 -16.325 1.00 96.75 183 THR A C 1
ATOM 1447 O O . THR A 1 183 ? -0.257 -3.939 -17.229 1.00 96.75 183 THR A O 1
ATOM 1450 N N . LYS A 1 184 ? 0.243 -3.829 -15.035 1.00 96.62 184 LYS A N 1
ATOM 1451 C CA . LYS A 1 184 ? -1.128 -3.670 -14.534 1.00 96.62 184 LYS A CA 1
ATOM 1452 C C . LYS A 1 184 ? -1.290 -2.337 -13.813 1.00 96.62 184 LYS A C 1
ATOM 1454 O O . LYS A 1 184 ? -0.431 -1.940 -13.037 1.00 96.62 184 LYS A O 1
ATOM 1459 N N . GLU A 1 185 ? -2.410 -1.655 -14.045 1.00 95.25 185 GLU A N 1
ATOM 1460 C CA . GLU A 1 185 ? -2.711 -0.370 -13.390 1.00 95.25 185 GLU A CA 1
ATOM 1461 C C . GLU A 1 185 ? -3.079 -0.511 -11.903 1.00 95.25 185 GLU A C 1
ATOM 1463 O O . GLU A 1 185 ? -3.090 0.470 -11.164 1.00 95.25 185 GLU A O 1
ATOM 1468 N N . PHE A 1 186 ? -3.353 -1.739 -11.460 1.00 94.94 186 PHE A N 1
ATOM 1469 C CA . PHE A 1 186 ? -3.628 -2.093 -10.075 1.00 94.94 186 PHE A CA 1
ATOM 1470 C C . PHE A 1 186 ? -2.969 -3.438 -9.749 1.00 94.94 186 PHE A C 1
ATOM 1472 O O . PHE A 1 186 ? -3.056 -4.392 -10.521 1.00 94.94 186 PHE A O 1
ATOM 1479 N N . SER A 1 187 ? -2.269 -3.540 -8.622 1.00 94.38 187 SER A N 1
ATOM 1480 C CA . SER A 1 187 ? -1.632 -4.798 -8.231 1.00 94.38 187 SER A CA 1
ATOM 1481 C C . SER A 1 187 ? -1.519 -4.933 -6.721 1.00 94.38 187 SER A C 1
ATOM 1483 O O . SER A 1 187 ? -1.364 -3.951 -5.997 1.00 94.38 187 SER A O 1
ATOM 1485 N N . ILE A 1 188 ? -1.587 -6.179 -6.254 1.00 93.81 188 ILE A N 1
ATOM 1486 C CA . ILE A 1 188 ? -1.372 -6.549 -4.859 1.00 93.81 188 ILE A CA 1
ATOM 1487 C C . ILE A 1 188 ? -0.221 -7.549 -4.837 1.00 93.81 188 ILE A C 1
ATOM 1489 O O . ILE A 1 188 ? -0.328 -8.645 -5.385 1.00 93.81 188 ILE A O 1
ATOM 1493 N N . ILE A 1 189 ? 0.885 -7.170 -4.197 1.00 94.75 189 ILE A N 1
ATOM 1494 C CA . ILE A 1 189 ? 2.049 -8.038 -4.012 1.00 94.75 189 ILE A CA 1
ATOM 1495 C C . ILE A 1 189 ? 2.104 -8.449 -2.548 1.00 94.75 189 ILE A C 1
ATOM 1497 O O . ILE A 1 189 ? 2.293 -7.621 -1.656 1.00 94.75 189 ILE A O 1
ATOM 1501 N N . GLN A 1 190 ? 1.956 -9.746 -2.309 1.00 93.12 190 GLN A N 1
ATOM 1502 C CA . GLN A 1 190 ? 2.020 -10.334 -0.979 1.00 93.12 190 GLN A CA 1
ATOM 1503 C C . GLN A 1 190 ? 3.254 -11.215 -0.855 1.00 93.12 190 GLN A C 1
ATOM 1505 O O . GLN A 1 190 ? 3.684 -11.867 -1.802 1.00 93.12 190 GLN A O 1
ATOM 1510 N N . GLY A 1 191 ? 3.820 -11.239 0.344 1.00 89.06 191 GLY A N 1
ATOM 1511 C CA . GLY A 1 191 ? 4.942 -12.104 0.661 1.00 89.06 191 GLY A CA 1
ATOM 1512 C C . GLY A 1 191 ? 5.103 -12.225 2.174 1.00 89.06 191 GLY A C 1
ATOM 1513 O O . GLY A 1 191 ? 4.949 -11.208 2.865 1.00 89.06 191 GLY A O 1
ATOM 1514 N N . PRO A 1 192 ? 5.418 -13.418 2.706 1.00 87.56 192 PRO A N 1
ATOM 1515 C CA . PRO A 1 192 ? 5.820 -13.603 4.100 1.00 87.56 192 PRO A CA 1
ATOM 1516 C C . PRO A 1 192 ? 6.962 -12.660 4.537 1.00 87.56 192 PRO A C 1
ATOM 1518 O O . PRO A 1 192 ? 7.574 -11.976 3.707 1.00 87.56 192 PRO A O 1
ATOM 1521 N N . PRO A 1 193 ? 7.267 -12.554 5.841 1.00 85.06 193 PRO A N 1
ATOM 1522 C CA . PRO A 1 193 ? 8.483 -11.880 6.296 1.00 85.06 193 PRO A CA 1
ATOM 1523 C C . PRO A 1 193 ? 9.720 -12.372 5.524 1.00 85.06 193 PRO A C 1
ATOM 1525 O O . PRO A 1 193 ? 9.782 -13.530 5.128 1.00 85.06 193 PRO A O 1
ATOM 1528 N N . GLU A 1 194 ? 10.668 -11.466 5.265 1.00 81.88 194 GLU A N 1
ATOM 1529 C CA . GLU A 1 194 ? 11.962 -11.766 4.616 1.00 81.88 194 GLU A CA 1
ATOM 1530 C C . GLU A 1 194 ? 11.927 -12.248 3.149 1.00 81.88 194 GLU A C 1
ATOM 1532 O O . GLU A 1 194 ? 12.976 -12.481 2.560 1.00 81.88 194 GLU A O 1
ATOM 1537 N N . THR A 1 195 ? 10.775 -12.261 2.468 1.00 84.12 195 THR A N 1
ATOM 1538 C CA . THR A 1 195 ? 10.690 -12.661 1.041 1.00 84.12 195 THR A CA 1
ATOM 1539 C C . THR A 1 195 ? 11.117 -11.586 0.031 1.00 84.12 195 THR A C 1
ATOM 1541 O O . THR A 1 195 ? 10.704 -11.602 -1.127 1.00 84.12 195 THR A O 1
ATOM 1544 N N . GLY A 1 196 ? 11.897 -10.593 0.461 1.00 88.12 196 GLY A N 1
ATOM 1545 C CA . GLY A 1 196 ? 12.431 -9.571 -0.443 1.00 88.12 196 GLY A CA 1
ATOM 1546 C C . GLY A 1 196 ? 11.411 -8.558 -0.980 1.00 88.12 196 GLY A C 1
ATOM 1547 O O . GLY A 1 196 ? 11.679 -7.924 -1.992 1.00 88.12 196 GLY A O 1
ATOM 1548 N N . LYS A 1 197 ? 10.266 -8.334 -0.315 1.00 92.00 197 LYS A N 1
ATOM 1549 C CA . LYS A 1 197 ? 9.268 -7.324 -0.746 1.00 92.00 197 LYS A CA 1
ATOM 1550 C C . LYS A 1 197 ? 9.876 -5.934 -0.975 1.00 92.00 197 LYS A C 1
ATOM 1552 O O . LYS A 1 197 ? 9.612 -5.311 -1.997 1.00 92.00 197 LYS A O 1
ATOM 1557 N N . THR A 1 198 ? 10.730 -5.479 -0.055 1.00 91.38 198 THR A N 1
ATOM 1558 C CA . THR A 1 198 ? 11.468 -4.213 -0.196 1.00 91.38 198 THR A CA 1
ATOM 1559 C C . THR A 1 198 ? 12.363 -4.236 -1.431 1.00 91.38 198 THR A C 1
ATOM 1561 O O . THR A 1 198 ? 12.364 -3.287 -2.202 1.00 91.38 198 THR A O 1
ATOM 1564 N N . PHE A 1 199 ? 13.079 -5.338 -1.660 1.00 92.69 199 PHE A N 1
ATOM 1565 C CA . PHE A 1 199 ? 13.951 -5.505 -2.821 1.00 92.69 199 PHE A CA 1
ATOM 1566 C C . PHE A 1 199 ? 13.170 -5.452 -4.145 1.00 92.69 199 PHE A C 1
ATOM 1568 O O . PHE A 1 199 ? 13.560 -4.718 -5.050 1.00 92.69 199 PHE A O 1
ATOM 1575 N N . VAL A 1 200 ? 12.023 -6.131 -4.236 1.00 95.12 200 VAL A N 1
ATOM 1576 C CA . VAL A 1 200 ? 11.134 -6.057 -5.410 1.00 95.12 200 VAL A CA 1
ATOM 1577 C C . VAL A 1 200 ? 10.578 -4.645 -5.600 1.00 95.12 200 VAL A C 1
ATOM 1579 O O . VAL A 1 200 ? 10.603 -4.130 -6.713 1.00 95.12 200 VAL A O 1
ATOM 1582 N N . GLY A 1 201 ? 10.132 -3.985 -4.527 1.00 95.00 201 GLY A N 1
ATOM 1583 C CA . GLY A 1 201 ? 9.647 -2.604 -4.590 1.00 95.00 201 GLY A CA 1
ATOM 1584 C C . GLY A 1 201 ? 10.708 -1.626 -5.105 1.00 95.00 201 GLY A C 1
ATOM 1585 O O . GLY A 1 201 ? 10.396 -0.755 -5.919 1.00 95.00 201 GLY A O 1
ATOM 1586 N N . LEU A 1 202 ? 11.971 -1.808 -4.702 1.00 94.38 202 LEU A N 1
ATOM 1587 C CA . LEU A 1 202 ? 13.098 -1.027 -5.216 1.00 94.38 202 LEU A CA 1
ATOM 1588 C C . LEU A 1 202 ? 13.310 -1.268 -6.712 1.00 94.38 202 LEU A C 1
ATOM 1590 O O . LEU A 1 202 ? 13.442 -0.303 -7.454 1.00 94.38 202 LEU A O 1
ATOM 1594 N N . LYS A 1 203 ? 13.260 -2.524 -7.172 1.00 94.88 203 LYS A N 1
ATOM 1595 C CA . LYS A 1 203 ? 13.385 -2.871 -8.598 1.00 94.88 203 LYS A CA 1
ATOM 1596 C C . LYS A 1 203 ? 12.249 -2.298 -9.451 1.00 94.88 203 LYS A C 1
ATOM 1598 O O . LYS A 1 203 ? 12.506 -1.779 -10.533 1.00 94.88 203 LYS A O 1
ATOM 1603 N N . ILE A 1 204 ? 11.010 -2.338 -8.954 1.00 96.50 204 ILE A N 1
ATOM 1604 C CA . ILE A 1 204 ? 9.854 -1.700 -9.607 1.00 96.50 204 ILE A CA 1
ATOM 1605 C C . ILE A 1 204 ? 10.087 -0.191 -9.726 1.00 96.50 204 ILE A C 1
ATOM 1607 O O . ILE A 1 204 ? 9.912 0.384 -10.797 1.00 96.50 204 ILE A O 1
ATOM 1611 N N . THR A 1 205 ? 10.512 0.443 -8.632 1.00 94.94 205 THR A N 1
ATOM 1612 C CA . THR A 1 205 ? 10.731 1.894 -8.577 1.00 94.94 205 THR A CA 1
ATOM 1613 C C . THR A 1 205 ? 11.855 2.325 -9.511 1.00 94.94 205 THR A C 1
ATOM 1615 O O . THR A 1 205 ? 11.682 3.256 -10.291 1.00 94.94 205 THR A O 1
ATOM 1618 N N . GLU A 1 206 ? 12.981 1.614 -9.476 1.00 93.31 206 GLU A N 1
ATOM 1619 C CA . GLU A 1 206 ? 14.136 1.826 -10.346 1.00 93.31 206 GLU A CA 1
ATOM 1620 C C . GLU A 1 206 ? 13.737 1.744 -11.829 1.00 93.31 206 GLU A C 1
ATOM 1622 O O . GLU A 1 206 ? 14.062 2.638 -12.614 1.00 93.31 206 GLU A O 1
ATOM 1627 N N . LEU A 1 207 ? 12.953 0.727 -12.203 1.00 95.38 207 LEU A N 1
ATOM 1628 C CA . LEU A 1 207 ? 12.482 0.553 -13.574 1.00 95.38 207 LEU A CA 1
ATOM 1629 C C . LEU A 1 207 ? 11.500 1.653 -14.001 1.00 95.38 207 LEU A C 1
ATOM 1631 O O . LEU A 1 207 ? 11.633 2.187 -15.101 1.00 95.38 207 LEU A O 1
ATOM 1635 N N . LEU A 1 208 ? 10.544 2.031 -13.146 1.00 95.12 208 LEU A N 1
ATOM 1636 C CA . LEU A 1 208 ? 9.604 3.119 -13.438 1.00 95.12 208 LEU A CA 1
ATOM 1637 C C . LEU A 1 208 ? 10.322 4.463 -13.582 1.00 95.12 208 LEU A C 1
ATOM 1639 O O . LEU A 1 208 ? 10.042 5.203 -14.521 1.00 95.12 208 LEU A O 1
ATOM 1643 N N . LEU A 1 209 ? 11.257 4.784 -12.686 1.00 92.06 209 LEU A N 1
ATOM 1644 C CA . LEU A 1 209 ? 12.003 6.043 -12.726 1.00 92.06 209 LEU A CA 1
ATOM 1645 C C . LEU A 1 209 ? 12.905 6.136 -13.956 1.00 92.06 209 LEU A C 1
ATOM 1647 O O . LEU A 1 209 ? 12.978 7.204 -14.570 1.00 92.06 209 LEU A O 1
ATOM 1651 N N . LYS A 1 210 ? 13.549 5.029 -14.350 1.00 92.75 210 LYS A N 1
ATOM 1652 C CA . LYS A 1 210 ? 14.368 5.005 -15.566 1.00 92.75 210 LYS A CA 1
ATOM 1653 C C . LYS A 1 210 ? 13.550 5.286 -16.824 1.00 92.75 210 LYS A C 1
ATOM 1655 O O . LYS A 1 210 ? 14.078 5.918 -17.729 1.00 92.75 210 LYS A O 1
ATOM 1660 N N . ASN A 1 211 ? 12.298 4.839 -16.833 1.00 94.06 211 ASN A N 1
ATOM 1661 C CA . ASN A 1 211 ? 11.356 4.936 -17.947 1.00 94.06 211 ASN A CA 1
ATOM 1662 C C . ASN A 1 211 ? 10.302 6.033 -17.694 1.00 94.06 211 ASN A C 1
ATOM 1664 O O . ASN A 1 211 ? 9.120 5.891 -18.021 1.00 94.06 211 ASN A O 1
ATOM 1668 N N . SER A 1 212 ? 10.706 7.114 -17.014 1.00 91.50 212 SER A N 1
ATOM 1669 C CA . SER A 1 212 ? 9.774 8.145 -16.546 1.00 91.50 212 SER A CA 1
ATOM 1670 C C . SER A 1 212 ? 9.170 9.010 -17.642 1.00 91.50 212 SER A C 1
ATOM 1672 O O . SER A 1 212 ? 8.118 9.603 -17.435 1.00 91.50 212 SER A O 1
ATOM 1674 N N . GLU A 1 213 ? 9.770 9.029 -18.824 1.00 90.69 213 GLU A N 1
ATOM 1675 C CA . GLU A 1 213 ? 9.256 9.679 -20.026 1.00 90.69 213 GLU A CA 1
ATOM 1676 C C . GLU A 1 213 ? 7.887 9.158 -20.477 1.00 90.69 213 GLU A C 1
ATOM 1678 O O . GLU A 1 213 ? 7.162 9.891 -21.145 1.00 90.69 213 GLU A O 1
ATOM 1683 N N . PHE A 1 214 ? 7.513 7.929 -20.104 1.00 91.81 214 PHE A N 1
ATOM 1684 C CA . PHE A 1 214 ? 6.224 7.355 -20.491 1.00 91.81 214 PHE A CA 1
ATOM 1685 C C . PHE A 1 214 ? 5.066 7.787 -19.593 1.00 91.81 214 PHE A C 1
ATOM 1687 O O . PHE A 1 214 ? 3.933 7.827 -20.060 1.00 91.81 214 PHE A O 1
ATOM 1694 N N . TRP A 1 215 ? 5.326 8.098 -18.321 1.00 90.75 215 TRP A N 1
ATOM 1695 C CA . TRP A 1 215 ? 4.278 8.429 -17.347 1.00 90.75 215 TRP A CA 1
ATOM 1696 C C . TRP A 1 215 ? 4.367 9.852 -16.794 1.00 90.75 215 TRP A C 1
ATOM 1698 O O . TRP A 1 215 ? 3.385 10.351 -16.247 1.00 90.75 215 TRP A O 1
ATOM 1708 N N . LYS A 1 216 ? 5.501 10.545 -16.950 1.00 88.94 216 LYS A N 1
ATOM 1709 C CA . LYS A 1 216 ? 5.589 11.977 -16.653 1.00 88.94 216 LYS A CA 1
ATOM 1710 C C . LYS A 1 216 ? 4.948 12.774 -17.773 1.00 88.94 216 LYS A C 1
ATOM 1712 O O . LYS A 1 216 ? 5.351 12.692 -18.931 1.00 88.94 216 LYS A O 1
ATOM 1717 N N . THR A 1 217 ? 3.993 13.616 -17.410 1.00 81.94 217 THR A N 1
ATOM 1718 C CA . THR A 1 217 ? 3.443 14.591 -18.349 1.00 81.94 217 THR A CA 1
ATOM 1719 C C . THR A 1 217 ? 4.319 15.847 -18.381 1.00 81.94 217 THR A C 1
ATOM 1721 O O . THR A 1 217 ? 4.959 16.203 -17.393 1.00 81.94 217 THR A O 1
ATOM 1724 N N . LYS A 1 218 ? 4.369 16.537 -19.528 1.00 77.44 218 LYS A N 1
ATOM 1725 C CA . LYS A 1 218 ? 5.055 17.843 -19.638 1.00 77.44 218 LYS A CA 1
ATOM 1726 C C . LYS A 1 218 ? 4.237 18.989 -19.043 1.00 77.44 218 LYS A C 1
ATOM 1728 O O . LYS A 1 218 ? 4.778 20.064 -18.806 1.00 77.44 218 LYS A O 1
ATOM 1733 N N . THR A 1 219 ? 2.936 18.776 -18.887 1.00 79.19 219 THR A N 1
ATOM 1734 C CA . THR A 1 219 ? 1.954 19.805 -18.544 1.00 79.19 219 THR A CA 1
ATOM 1735 C C . THR A 1 219 ? 1.612 19.815 -17.061 1.00 79.19 219 THR A C 1
ATOM 1737 O O . THR A 1 219 ? 1.257 20.865 -16.539 1.00 79.19 219 THR A O 1
ATOM 1740 N N . GLU A 1 220 ? 1.742 18.680 -16.374 1.00 82.62 220 GLU A N 1
ATOM 1741 C CA . GLU A 1 220 ? 1.355 18.520 -14.975 1.00 82.62 220 GLU A CA 1
ATOM 1742 C C . GLU A 1 220 ? 2.427 17.776 -14.177 1.00 82.62 220 GLU A C 1
ATOM 1744 O O . GLU A 1 220 ? 3.161 16.927 -14.689 1.00 82.62 220 GLU A O 1
ATOM 1749 N N . ALA A 1 221 ? 2.507 18.081 -12.882 1.00 82.38 221 ALA A N 1
ATOM 1750 C CA . ALA A 1 221 ? 3.378 17.352 -11.978 1.00 82.38 221 ALA A CA 1
ATOM 1751 C C . ALA A 1 221 ? 2.860 15.917 -11.796 1.00 82.38 221 ALA A C 1
ATOM 1753 O O . ALA A 1 221 ? 1.778 15.699 -11.257 1.00 82.38 221 ALA A O 1
ATOM 1754 N N . SER A 1 222 ? 3.664 14.936 -12.197 1.00 88.81 222 SER A N 1
ATOM 1755 C CA . SER A 1 222 ? 3.377 13.511 -12.007 1.00 88.81 222 SER A CA 1
ATOM 1756 C C . SER A 1 222 ? 4.464 12.910 -11.110 1.00 88.81 222 SER A C 1
ATOM 1758 O O . SER A 1 222 ? 5.452 12.403 -11.634 1.00 88.81 222 SER A O 1
ATOM 1760 N N . PRO A 1 223 ? 4.395 13.045 -9.771 1.00 90.88 223 PRO A N 1
ATOM 1761 C CA . PRO A 1 223 ? 5.362 12.425 -8.869 1.00 90.88 223 PRO A CA 1
ATOM 1762 C C . PRO A 1 223 ? 5.031 10.947 -8.616 1.00 90.88 223 PRO A C 1
ATOM 1764 O O . PRO A 1 223 ? 3.868 10.549 -8.609 1.00 90.88 223 PRO A O 1
ATOM 1767 N N . LEU A 1 224 ? 6.055 10.139 -8.329 1.00 91.75 224 LEU A N 1
ATOM 1768 C CA . LEU A 1 224 ? 5.865 8.793 -7.787 1.00 91.75 224 LEU A CA 1
ATOM 1769 C C . LEU A 1 224 ? 5.638 8.898 -6.271 1.00 91.75 224 LEU A C 1
ATOM 1771 O O . LEU A 1 224 ? 6.558 9.227 -5.524 1.00 91.75 224 LEU A O 1
ATOM 1775 N N . LEU A 1 225 ? 4.408 8.643 -5.821 1.00 93.56 225 LEU A N 1
ATOM 1776 C CA . LEU A 1 225 ? 4.046 8.691 -4.405 1.00 93.56 225 LEU A CA 1
ATOM 1777 C C . LEU A 1 225 ? 4.299 7.336 -3.733 1.00 93.56 225 LEU A C 1
ATOM 1779 O O . LEU A 1 225 ? 3.711 6.327 -4.116 1.00 93.56 225 LEU A O 1
ATOM 1783 N N . VAL A 1 226 ? 5.127 7.330 -2.687 1.00 93.06 226 VAL A N 1
ATOM 1784 C CA . VAL A 1 226 ? 5.381 6.152 -1.845 1.00 93.06 226 VAL A CA 1
ATOM 1785 C C . VAL A 1 226 ? 4.796 6.395 -0.461 1.00 93.06 226 VAL A C 1
ATOM 1787 O O . VAL A 1 226 ? 5.157 7.360 0.210 1.00 93.06 226 VAL A O 1
ATOM 1790 N N . VAL A 1 227 ? 3.917 5.499 -0.017 1.00 93.31 227 VAL A N 1
ATOM 1791 C CA . VAL A 1 227 ? 3.278 5.565 1.302 1.00 93.31 227 VAL A CA 1
ATOM 1792 C C . VAL A 1 227 ? 3.635 4.312 2.091 1.00 93.31 227 VAL A C 1
ATOM 1794 O O . VAL A 1 227 ? 3.537 3.195 1.587 1.00 93.31 227 VAL A O 1
ATOM 1797 N N . CYS A 1 228 ? 4.058 4.481 3.342 1.00 91.81 228 CYS A N 1
ATOM 1798 C CA . CYS A 1 228 ? 4.355 3.382 4.258 1.00 91.81 228 CYS A CA 1
ATOM 1799 C C . CYS A 1 228 ? 3.687 3.631 5.608 1.00 91.81 228 CYS A C 1
ATOM 1801 O O . CYS A 1 228 ? 3.580 4.769 6.054 1.00 91.81 228 CYS A O 1
ATOM 1803 N N . TYR A 1 229 ? 3.301 2.553 6.293 1.00 87.25 229 TYR A N 1
ATOM 1804 C CA . TYR A 1 229 ? 2.665 2.646 7.610 1.00 87.25 229 TYR A CA 1
ATOM 1805 C C . TYR A 1 229 ? 3.608 3.179 8.703 1.00 87.25 229 TYR A C 1
ATOM 1807 O O . TYR A 1 229 ? 3.174 3.853 9.631 1.00 87.25 229 TYR A O 1
ATOM 1815 N N . THR A 1 230 ? 4.911 2.888 8.608 1.00 88.44 230 THR A N 1
ATOM 1816 C CA . THR A 1 230 ? 5.901 3.331 9.600 1.00 88.44 230 THR A CA 1
ATOM 1817 C C . THR A 1 230 ? 6.997 4.169 8.957 1.00 88.44 230 THR A C 1
ATOM 1819 O O . THR A 1 230 ? 7.445 3.869 7.849 1.00 88.44 230 THR A O 1
ATOM 1822 N N . ASN A 1 231 ? 7.501 5.163 9.698 1.00 89.81 231 ASN A N 1
ATOM 1823 C CA . ASN A 1 231 ? 8.676 5.939 9.283 1.00 89.81 231 ASN A CA 1
ATOM 1824 C C . ASN A 1 231 ? 9.891 5.035 9.039 1.00 89.81 231 ASN A C 1
ATOM 1826 O O . ASN A 1 231 ? 10.635 5.263 8.101 1.00 89.81 231 ASN A O 1
ATOM 1830 N N . HIS A 1 232 ? 10.070 3.980 9.842 1.00 87.50 232 HIS A N 1
ATOM 1831 C CA . HIS A 1 232 ? 11.202 3.068 9.681 1.00 87.50 232 HIS A CA 1
ATOM 1832 C C . HIS A 1 232 ? 11.190 2.347 8.326 1.00 87.50 232 HIS A C 1
ATOM 1834 O O . HIS A 1 232 ? 12.223 2.287 7.664 1.00 87.50 232 HIS A O 1
ATOM 1840 N N . ALA A 1 233 ? 10.025 1.843 7.903 1.00 90.38 233 ALA A N 1
ATOM 1841 C CA . ALA A 1 233 ? 9.875 1.202 6.600 1.00 90.38 233 ALA A CA 1
ATOM 1842 C C . ALA A 1 233 ? 10.097 2.197 5.451 1.00 90.38 233 ALA A C 1
ATOM 1844 O O . ALA A 1 233 ? 10.780 1.864 4.484 1.00 90.38 233 ALA A O 1
ATOM 1845 N N . LEU A 1 234 ? 9.570 3.422 5.582 1.00 92.31 234 LEU A N 1
ATOM 1846 C CA . LEU A 1 234 ? 9.787 4.484 4.600 1.00 92.31 234 LEU A CA 1
ATOM 1847 C C . LEU A 1 234 ? 11.274 4.831 4.472 1.00 92.31 234 LEU A C 1
ATOM 1849 O O . LEU A 1 234 ? 11.803 4.845 3.367 1.00 92.31 234 LEU A O 1
ATOM 1853 N N . ASP A 1 235 ? 11.951 5.070 5.597 1.00 90.81 235 ASP A N 1
ATOM 1854 C CA . ASP A 1 235 ? 13.362 5.459 5.626 1.00 90.81 235 ASP A CA 1
ATOM 1855 C C . ASP A 1 235 ? 14.240 4.355 5.003 1.00 90.81 235 ASP A C 1
ATOM 1857 O O . ASP A 1 235 ? 15.083 4.647 4.161 1.00 90.81 235 ASP A O 1
ATOM 1861 N N . GLN A 1 236 ? 13.989 3.076 5.320 1.00 89.69 236 GLN A N 1
ATOM 1862 C CA . GLN A 1 236 ? 14.687 1.946 4.686 1.00 89.69 236 GLN A CA 1
ATOM 1863 C C . GLN A 1 236 ? 14.457 1.870 3.172 1.00 89.69 236 GLN A C 1
ATOM 1865 O O . GLN A 1 236 ? 15.374 1.537 2.419 1.00 89.69 236 GLN A O 1
ATOM 1870 N N . PHE A 1 237 ? 13.236 2.155 2.717 1.00 92.25 237 PHE A N 1
ATOM 1871 C CA . PHE A 1 237 ? 12.917 2.157 1.295 1.00 92.25 237 PHE A CA 1
ATOM 1872 C C . PHE A 1 237 ? 13.631 3.305 0.570 1.00 92.25 237 PHE A C 1
ATOM 1874 O O . PHE A 1 237 ? 14.258 3.085 -0.464 1.00 92.25 237 PHE A O 1
ATOM 1881 N N . LEU A 1 238 ? 13.624 4.509 1.148 1.00 90.94 238 LEU A N 1
ATOM 1882 C CA . LEU A 1 238 ? 14.323 5.675 0.604 1.00 90.94 238 LEU A CA 1
ATOM 1883 C C . LEU A 1 238 ? 15.849 5.492 0.594 1.00 90.94 238 LEU A C 1
ATOM 1885 O O . LEU A 1 238 ? 16.478 5.825 -0.406 1.00 90.94 238 LEU A O 1
ATOM 1889 N N . GLU A 1 239 ? 16.444 4.900 1.639 1.00 90.31 239 GLU A N 1
ATOM 1890 C CA . GLU A 1 239 ? 17.867 4.509 1.659 1.00 90.31 239 GLU A CA 1
ATOM 1891 C C . GLU A 1 239 ? 18.206 3.548 0.503 1.00 90.31 239 GLU A C 1
ATOM 1893 O O . GLU A 1 239 ? 19.314 3.573 -0.032 1.00 90.31 239 GLU A O 1
ATOM 1898 N N . GLY A 1 240 ? 17.263 2.685 0.112 1.00 90.19 240 GLY A N 1
ATOM 1899 C CA . GLY A 1 240 ? 17.399 1.813 -1.051 1.00 90.19 240 GLY A CA 1
ATOM 1900 C C . GLY A 1 240 ? 17.334 2.578 -2.373 1.00 90.19 240 GLY A C 1
ATOM 1901 O O . GLY A 1 240 ? 18.195 2.374 -3.226 1.00 90.19 240 GLY A O 1
ATOM 1902 N N . ILE A 1 241 ? 16.364 3.487 -2.529 1.00 88.69 241 ILE A N 1
ATOM 1903 C CA . ILE A 1 241 ? 16.218 4.326 -3.733 1.00 88.69 241 ILE A CA 1
ATOM 1904 C C . ILE A 1 241 ? 17.453 5.209 -3.934 1.00 88.69 241 ILE A C 1
ATOM 1906 O O . ILE A 1 241 ? 17.955 5.315 -5.048 1.00 88.69 241 ILE A O 1
ATOM 1910 N N . ALA A 1 242 ? 17.990 5.777 -2.853 1.00 87.19 242 ALA A N 1
ATOM 1911 C CA . ALA A 1 242 ? 19.186 6.618 -2.863 1.00 87.19 242 ALA A CA 1
ATOM 1912 C C . ALA A 1 242 ? 20.426 5.937 -3.468 1.00 87.19 242 ALA A C 1
ATOM 1914 O O . ALA A 1 242 ? 21.363 6.611 -3.884 1.00 87.19 242 ALA A O 1
ATOM 1915 N N . LYS A 1 243 ? 20.457 4.598 -3.496 1.00 85.00 243 LYS A N 1
ATOM 1916 C CA . LYS A 1 243 ? 21.557 3.821 -4.089 1.00 85.00 243 LYS A CA 1
ATOM 1917 C C . LYS A 1 243 ? 21.416 3.638 -5.597 1.00 85.00 243 LYS A C 1
ATOM 1919 O O . LYS A 1 243 ? 22.407 3.322 -6.246 1.00 85.00 243 LYS A O 1
ATOM 1924 N N . VAL A 1 244 ? 20.204 3.776 -6.132 1.00 76.56 244 VAL A N 1
ATOM 1925 C CA . VAL A 1 244 ? 19.874 3.467 -7.534 1.00 76.56 244 VAL A CA 1
ATOM 1926 C C . VAL A 1 244 ? 19.435 4.696 -8.330 1.00 76.56 244 VAL A C 1
ATOM 1928 O O . VAL A 1 244 ? 19.377 4.652 -9.556 1.00 76.56 244 VAL A O 1
ATOM 1931 N N . CYS A 1 245 ? 19.123 5.805 -7.662 1.00 74.62 245 CYS A N 1
ATOM 1932 C CA . CYS A 1 245 ? 18.671 7.050 -8.275 1.00 74.62 245 CYS A CA 1
ATOM 1933 C C . CYS A 1 245 ? 19.333 8.255 -7.600 1.00 74.62 245 CYS A C 1
ATOM 1935 O O . CYS A 1 245 ? 19.656 8.209 -6.413 1.00 74.62 245 CYS A O 1
ATOM 1937 N N . ASP A 1 246 ? 19.500 9.343 -8.356 1.00 77.06 246 ASP A N 1
ATOM 1938 C CA . ASP A 1 246 ? 19.920 10.624 -7.787 1.00 77.06 246 ASP A CA 1
ATOM 1939 C C . ASP A 1 246 ? 18.882 11.097 -6.753 1.00 77.06 246 ASP A C 1
ATOM 1941 O O . ASP A 1 246 ? 17.672 10.999 -6.968 1.00 77.06 246 ASP A O 1
ATOM 1945 N N . LEU A 1 247 ? 19.367 11.596 -5.617 1.00 70.81 247 LEU A N 1
ATOM 1946 C CA . LEU A 1 247 ? 18.543 12.111 -4.524 1.00 70.81 247 LEU A CA 1
ATOM 1947 C C . LEU A 1 247 ? 17.847 13.428 -4.893 1.00 70.81 247 LEU A C 1
ATOM 1949 O O . LEU A 1 247 ? 16.877 13.821 -4.236 1.00 70.81 247 LEU A O 1
ATOM 1953 N N . ASN A 1 248 ? 18.323 14.107 -5.940 1.00 76.31 248 ASN A N 1
ATOM 1954 C CA . ASN A 1 248 ? 17.703 15.315 -6.460 1.00 76.31 248 ASN A CA 1
ATOM 1955 C C . ASN A 1 248 ? 16.256 15.032 -6.901 1.00 76.31 248 ASN A C 1
ATOM 1957 O O . ASN A 1 248 ? 16.004 14.349 -7.890 1.00 76.31 248 ASN A O 1
ATOM 1961 N N . GLY A 1 249 ? 15.292 15.586 -6.161 1.00 80.62 249 GLY A N 1
ATOM 1962 C CA . GLY A 1 249 ? 13.860 15.443 -6.446 1.00 80.62 249 GLY A CA 1
ATOM 1963 C C . GLY A 1 249 ? 13.101 14.469 -5.541 1.00 80.62 249 GLY A C 1
ATOM 1964 O O . GLY A 1 249 ? 11.912 14.253 -5.771 1.00 80.62 249 GLY A O 1
ATOM 1965 N N . ILE A 1 250 ? 13.731 13.912 -4.501 1.00 88.38 250 ILE A N 1
ATOM 1966 C CA . ILE A 1 250 ? 13.034 13.123 -3.475 1.00 88.38 250 ILE A CA 1
ATOM 1967 C C . ILE A 1 250 ? 12.557 14.040 -2.344 1.00 88.38 250 ILE A C 1
ATOM 1969 O O . ILE A 1 250 ? 13.349 14.738 -1.713 1.00 88.38 250 ILE A O 1
ATOM 1973 N N . ILE A 1 251 ? 11.256 13.998 -2.046 1.00 90.06 251 ILE A N 1
ATOM 1974 C CA . ILE A 1 251 ? 10.649 14.715 -0.919 1.00 90.06 251 ILE A CA 1
ATOM 1975 C C . ILE A 1 251 ? 10.075 13.690 0.059 1.00 90.06 251 ILE A C 1
ATOM 1977 O O . ILE A 1 251 ? 9.170 12.930 -0.282 1.00 90.06 251 ILE A O 1
ATOM 1981 N N . ARG A 1 252 ? 10.585 13.685 1.295 1.00 90.62 252 ARG A N 1
ATOM 1982 C CA . ARG A 1 252 ? 10.069 12.861 2.396 1.00 90.62 252 ARG A CA 1
ATOM 1983 C C . ARG A 1 252 ? 9.183 13.704 3.306 1.00 90.62 252 ARG A C 1
ATOM 1985 O O . ARG A 1 252 ? 9.657 14.664 3.909 1.00 90.62 252 ARG A O 1
ATOM 1992 N N . ILE A 1 253 ? 7.934 13.286 3.485 1.00 89.75 253 ILE A N 1
ATOM 1993 C CA . ILE A 1 253 ? 6.987 13.903 4.421 1.00 89.75 253 ILE A CA 1
ATOM 1994 C C . ILE A 1 253 ? 6.737 12.930 5.576 1.00 89.75 253 ILE A C 1
ATOM 1996 O O . ILE A 1 253 ? 6.368 11.781 5.352 1.00 89.75 253 ILE A O 1
ATOM 2000 N N . GLY A 1 254 ? 6.954 13.376 6.815 1.00 84.69 254 GLY A N 1
ATOM 2001 C CA . GLY A 1 254 ? 6.729 12.563 8.011 1.00 84.69 254 GLY A CA 1
ATOM 2002 C C . GLY A 1 254 ? 7.467 13.089 9.241 1.00 84.69 254 GLY A C 1
ATOM 2003 O O . GLY A 1 254 ? 8.224 14.057 9.165 1.00 84.69 254 GLY A O 1
ATOM 2004 N N . GLY A 1 255 ? 7.266 12.431 10.387 1.00 78.75 255 GLY A N 1
ATOM 2005 C CA . GLY A 1 255 ? 7.960 12.764 11.639 1.00 78.75 255 GLY A CA 1
ATOM 2006 C C . GLY A 1 255 ? 9.487 12.649 11.525 1.00 78.75 255 GLY A C 1
ATOM 2007 O O . GLY A 1 255 ? 10.006 12.072 10.570 1.00 78.75 255 GLY A O 1
ATOM 2008 N N . ARG A 1 256 ? 10.227 13.194 12.499 1.00 74.88 256 ARG A N 1
ATOM 2009 C CA . ARG A 1 256 ? 11.699 13.314 12.459 1.00 74.88 256 ARG A CA 1
ATOM 2010 C C . ARG A 1 256 ? 12.391 12.005 12.034 1.00 74.88 256 ARG A C 1
ATOM 2012 O O . ARG A 1 256 ? 12.188 10.967 12.663 1.00 74.88 256 ARG A O 1
ATOM 2019 N N . CYS A 1 257 ? 13.204 12.067 10.975 1.00 66.69 257 CYS A N 1
ATOM 2020 C CA . CYS A 1 257 ? 14.061 10.955 10.558 1.00 66.69 257 CYS A CA 1
ATOM 2021 C C . CYS A 1 257 ? 15.115 10.688 11.644 1.00 66.69 257 CYS A C 1
ATOM 2023 O O . CYS A 1 257 ? 15.657 11.631 12.224 1.00 66.69 257 CYS A O 1
ATOM 2025 N N . LYS A 1 258 ? 15.396 9.415 11.949 1.00 64.12 258 LYS A N 1
ATOM 2026 C CA . LYS A 1 258 ? 16.403 9.041 12.965 1.00 64.12 258 LYS A CA 1
ATOM 2027 C C . LYS A 1 258 ? 17.833 9.010 12.420 1.00 64.12 258 LYS A C 1
ATOM 2029 O O . LYS A 1 258 ? 18.767 8.925 13.211 1.00 64.12 258 LYS A O 1
ATOM 2034 N N . LYS A 1 259 ? 17.992 9.061 11.099 1.00 58.84 259 LYS A N 1
ATOM 2035 C CA . LYS A 1 259 ? 19.275 9.051 10.402 1.00 58.84 259 LYS A CA 1
ATOM 2036 C C . LYS A 1 259 ? 19.256 10.193 9.388 1.00 58.84 259 LYS A C 1
ATOM 2038 O O . LYS A 1 259 ? 18.541 10.108 8.394 1.00 58.84 259 LYS A O 1
ATOM 2043 N N . CYS A 1 260 ? 19.939 11.282 9.712 1.00 45.41 260 CYS A N 1
ATOM 2044 C CA . CYS A 1 260 ? 20.249 12.343 8.759 1.00 45.41 260 CYS A CA 1
ATOM 2045 C C . CYS A 1 260 ? 21.679 12.140 8.273 1.00 45.41 260 CYS A C 1
ATOM 2047 O O . CYS A 1 260 ? 22.506 11.725 9.120 1.00 45.41 260 CYS A O 1
#

Solvent-accessible surface area (backbone atoms only — not comparable to full-atom values): 16262 Å² total; per-residue (Å²): 116,48,81,44,83,57,102,86,51,70,30,34,36,46,77,52,87,43,84,89,48,74,86,59,58,60,87,80,46,86,68,77,42,67,52,27,39,33,38,36,20,78,59,90,61,78,48,74,45,49,28,34,28,74,47,68,50,57,67,42,48,74,73,19,34,45,35,27,32,63,78,81,62,68,81,62,64,72,64,74,42,83,84,68,75,65,52,76,48,71,56,94,56,69,37,72,81,43,47,67,56,54,50,52,60,72,64,60,78,82,78,64,87,62,37,59,55,76,71,68,58,51,83,82,66,53,57,36,68,60,56,69,80,36,97,76,52,60,39,55,50,34,89,56,37,82,90,52,97,55,89,41,70,30,54,55,87,43,67,91,69,46,82,54,38,71,61,52,75,34,54,73,69,52,36,51,46,45,52,42,59,73,43,22,64,63,75,86,84,82,72,66,88,90,68,46,62,69,59,47,52,46,53,47,48,52,43,49,62,73,44,34,81,60,68,43,54,96,87,51,94,59,80,90,86,84,86,61,98,41,70,69,62,40,51,56,49,50,62,53,44,56,76,78,41,78,65,82,87,72,83,88,85,77,78,87,74,93,77,130

Foldseek 3Di:
DDWDDDPPDIKDKDADDCVVVLPDPLVPDPPLDAQWKKWKDQPPVPDTWIWGFHDRDSVCVNRRIGIIDTDDDPVPPVVVPVPTDIDMDTDPDNVVVCVVVVVVVVVDPDDDPPCCCPPVVDPDFAFDPLCVVDPFDWFFLVLQFDDDPDGDIDRLQPLVGDDDCVRSVHDPLLSVQLNCLNGGPDDDRDDDPPPCPLVSVLSNVLRCVRVVVSPDDPVDDDDDDDDDPDPVSVVVSVVSNVVRDPPVPDDDDDPDDPPD

Secondary structure (DSSP, 8-state):
-EEE--TTS-EEEEE---GGGTT--TTT--SS-TT-EEEEESSTTSS-EEEEEEE--HHHHHTTEEEEEESS--THHHHTTTTPPPEEEE-SS-THHHHHHHHHHHT--SSPTTHHHHTS----PPPPHHHHTSSS-EEE-GGGSSS--S--EEETT-GGGSPPTTTTT--HHHHHHHHHHHH-SS------TTSSHHHHHHHHHHHHHHTGGGT--SSS--------SSHHHHHHHHHHHTTTS-STT----SSPPS--

Radius of gyration: 26.48 Å; Cα contacts (8 Å, |Δi|>4): 289; chains: 1; bounding box: 66×39×69 Å